Protein AF-A0A7Y2D0Q6-F1 (afdb_monomer_lite)

Foldseek 3Di:
DDDDDDDDDDPPDDDDDDDDDPPPPVPPPPPPPDFQKWFAQLQFRWTARPVVCWIWGDDPNDTDIDNDDDPPDDGDSVLTDTDGDPDPDNCPVSVVVCVVRPHDPDDPDPVSVVVVVVVVVVVVVVVVVVVVVVVVVVVVVVVVVVVVVVVVVVVVVVVVVVVVVVVVVVVVVVVVVVVVVVVVVVVVVVVVVVVVVVVVVVVVVVVVVVVVVVVVVVVVPPDDD

Sequence (225 aa):
MQRRHFIKLFLASSLSGAGLGLSGCEEYVSGPYGRYDYDYYPDNDVYYHAWTGSYFYVRNGVWIRSRSLPVQIVLRPYYRRRIYVSDRYPYARNREHRRRYPPRTDRPSRKDRIISERERRRREELRRDRRDQRFDRYRTEREQQRRRDQMRERARIEQEQKRRRELRRERVRTEQERLELRRERIQNEQERQQRRDQRRERVRTEQEQQQWRRSRRERQSSPQS

Secondary structure (DSSP, 8-state):
------PPP----------------------SS---EEEEEGGGTEEEETTTTEEEEEETTEEEEESS--TT----GGG-EEEE--SSSTTTTHHHHHHHSPPP-SPPPHHHHHHHHHHHHHHHHHHHHHHHHHHHHHHHHHHHHHHHHHHHHHHHHHHHHHHHHHHHHHHHHHHHHHHHHHHHHHHHHHHHHHHHHHHHHHHHHHHHHHHHHHHHHHHHHS---

Structure (mmCIF, N/CA/C/O backbone):
data_AF-A0A7Y2D0Q6-F1
#
_entry.id   AF-A0A7Y2D0Q6-F1
#
loop_
_atom_site.group_PDB
_atom_site.id
_atom_site.type_symbol
_atom_site.label_atom_id
_atom_site.label_alt_id
_atom_site.label_comp_id
_atom_site.label_asym_id
_atom_site.label_entity_id
_atom_site.label_seq_id
_atom_site.pdbx_PDB_ins_code
_atom_site.Cartn_x
_atom_site.Cartn_y
_atom_site.Cartn_z
_atom_site.occupancy
_atom_site.B_iso_or_equiv
_atom_site.auth_seq_id
_atom_site.auth_comp_id
_atom_site.auth_asym_id
_atom_site.auth_atom_id
_atom_site.pdbx_PDB_model_num
ATOM 1 N N . MET A 1 1 ? -35.297 -25.303 -0.765 1.00 44.31 1 MET A N 1
ATOM 2 C CA . MET A 1 1 ? -35.808 -24.315 -1.740 1.00 44.31 1 MET A CA 1
ATOM 3 C C . MET A 1 1 ? -34.652 -23.458 -2.231 1.00 44.31 1 MET A C 1
ATOM 5 O O . MET A 1 1 ? -33.910 -22.915 -1.426 1.00 44.31 1 MET A O 1
ATOM 9 N N . GLN A 1 2 ? -34.444 -23.458 -3.545 1.00 48.19 2 GLN A N 1
ATOM 10 C CA . GLN A 1 2 ? -33.310 -22.873 -4.262 1.00 48.19 2 GLN A CA 1
ATOM 11 C C . GLN A 1 2 ? -33.485 -21.363 -4.460 1.00 48.19 2 GLN A C 1
ATOM 13 O O . GLN A 1 2 ? -34.574 -20.972 -4.861 1.00 48.19 2 GLN A O 1
ATOM 18 N N . ARG A 1 3 ? -32.409 -20.564 -4.349 1.00 49.03 3 ARG A N 1
ATOM 19 C CA . ARG A 1 3 ? -32.148 -19.405 -5.234 1.00 49.03 3 ARG A CA 1
ATOM 20 C C . ARG A 1 3 ? -30.637 -19.196 -5.397 1.00 49.03 3 ARG A C 1
ATOM 22 O O . ARG A 1 3 ? -29.966 -18.667 -4.521 1.00 49.03 3 ARG A O 1
ATOM 29 N N . ARG A 1 4 ? -30.107 -19.665 -6.530 1.00 61.25 4 ARG A N 1
ATOM 30 C CA . ARG A 1 4 ? -28.756 -19.372 -7.030 1.00 61.25 4 ARG A CA 1
ATOM 31 C C . ARG A 1 4 ? -28.816 -18.049 -7.799 1.00 61.25 4 ARG A C 1
ATOM 33 O O . ARG A 1 4 ? -29.601 -17.940 -8.737 1.00 61.25 4 ARG A O 1
ATOM 40 N N . HIS A 1 5 ? -27.999 -17.067 -7.429 1.00 58.72 5 HIS A N 1
ATOM 41 C CA . HIS A 1 5 ? -27.843 -15.838 -8.208 1.00 58.72 5 HIS A CA 1
ATOM 42 C C . HIS A 1 5 ? -26.826 -16.056 -9.337 1.00 58.72 5 HIS A C 1
ATOM 44 O O . HIS A 1 5 ? -25.625 -16.151 -9.102 1.00 58.72 5 HIS A O 1
ATOM 50 N N . PHE A 1 6 ? -27.334 -16.144 -10.567 1.00 50.66 6 PHE A N 1
ATOM 51 C CA . PHE A 1 6 ? -26.573 -16.018 -11.809 1.00 50.66 6 PHE A CA 1
ATOM 52 C C . PHE A 1 6 ? -26.275 -14.533 -12.061 1.00 50.66 6 PHE A C 1
ATOM 54 O O . PHE A 1 6 ? -27.200 -13.762 -12.322 1.00 50.66 6 PHE A O 1
ATOM 61 N N . ILE A 1 7 ? -25.004 -14.128 -12.018 1.00 62.34 7 ILE A N 1
ATOM 62 C CA . ILE A 1 7 ? -24.573 -12.826 -12.545 1.00 62.34 7 ILE A CA 1
ATOM 63 C C . ILE A 1 7 ? -24.077 -13.045 -13.974 1.00 62.34 7 ILE A C 1
ATOM 65 O O . ILE A 1 7 ? -23.159 -13.821 -14.230 1.00 62.34 7 ILE A O 1
ATOM 69 N N . LYS A 1 8 ? -24.773 -12.387 -14.899 1.00 54.88 8 LYS A N 1
ATOM 70 C CA . LYS A 1 8 ? -24.611 -12.454 -16.350 1.00 54.88 8 LYS A CA 1
ATOM 71 C C . LYS A 1 8 ? -23.323 -11.735 -16.773 1.00 54.88 8 LYS A C 1
ATOM 73 O O . LYS A 1 8 ? -23.146 -10.559 -16.466 1.00 54.88 8 LYS A O 1
ATOM 78 N N . LEU A 1 9 ? -22.459 -12.438 -17.504 1.00 56.12 9 LEU A N 1
ATOM 79 C CA . LEU A 1 9 ? -21.378 -11.855 -18.300 1.00 56.12 9 LEU A CA 1
ATOM 80 C C . LEU A 1 9 ? -21.991 -11.063 -19.463 1.00 56.12 9 LEU A C 1
ATOM 82 O O . LEU A 1 9 ? -22.648 -11.641 -20.325 1.00 56.12 9 LEU A O 1
ATOM 86 N N . PHE A 1 10 ? -21.756 -9.754 -19.500 1.00 51.69 10 PHE A N 1
ATOM 87 C CA . PHE A 1 10 ? -22.016 -8.935 -20.680 1.00 51.69 10 PHE A CA 1
ATOM 88 C C . PHE A 1 10 ? -20.785 -8.965 -21.591 1.00 51.69 10 PHE A C 1
ATOM 90 O O . PHE A 1 10 ? -19.799 -8.270 -21.356 1.00 51.69 10 PHE A O 1
ATOM 97 N N . LEU A 1 11 ? -20.853 -9.788 -22.637 1.00 46.66 11 LEU A N 1
ATOM 98 C CA . LEU A 1 11 ? -20.028 -9.658 -23.835 1.00 46.66 11 LEU A CA 1
ATOM 99 C C . LEU A 1 11 ? -20.621 -8.526 -24.680 1.00 46.66 11 LEU A C 1
ATOM 101 O O . LEU A 1 11 ? -21.575 -8.732 -25.424 1.00 46.66 11 LEU A O 1
ATOM 105 N N . ALA A 1 12 ? -20.078 -7.319 -24.541 1.00 52.00 12 ALA A N 1
ATOM 106 C CA . ALA A 1 12 ? -20.340 -6.239 -25.483 1.00 52.00 12 ALA A CA 1
ATOM 107 C C . ALA A 1 12 ? -19.374 -6.381 -26.666 1.00 52.00 12 ALA A C 1
ATOM 109 O O . ALA A 1 12 ? -18.258 -5.865 -26.664 1.00 52.00 12 ALA A O 1
ATOM 110 N N . SER A 1 13 ? -19.814 -7.138 -27.667 1.00 46.81 13 SER A N 1
ATOM 111 C CA . SER A 1 13 ? -19.299 -7.074 -29.029 1.00 46.81 13 SER A CA 1
ATOM 112 C C . SER A 1 13 ? -19.818 -5.791 -29.680 1.00 46.81 13 SER A C 1
ATOM 114 O O . SER A 1 13 ? -21.009 -5.689 -29.956 1.00 46.81 13 SER A O 1
ATOM 116 N N . SER A 1 14 ? -18.947 -4.818 -29.947 1.00 47.91 14 SER A N 1
ATOM 117 C CA . SER A 1 14 ? -19.266 -3.707 -30.850 1.00 47.91 14 SER A CA 1
ATOM 118 C C . SER A 1 14 ? -18.478 -3.852 -32.147 1.00 47.91 14 SER A C 1
ATOM 1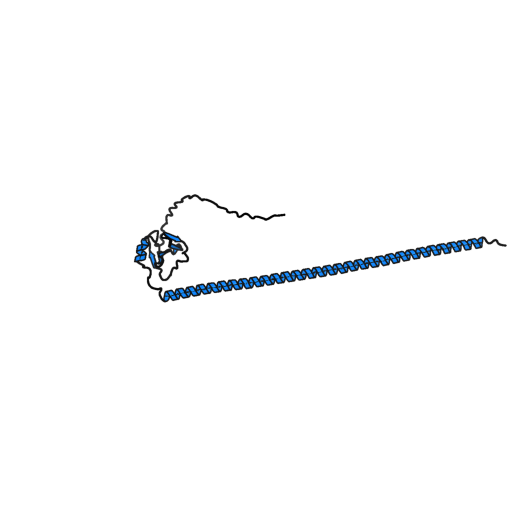20 O O . SER A 1 14 ? -17.254 -3.717 -32.177 1.00 47.91 14 SER A O 1
ATOM 122 N N . LEU A 1 15 ? -19.243 -4.164 -33.191 1.00 46.66 15 LEU A N 1
ATOM 123 C CA . LEU A 1 15 ? -18.898 -4.161 -34.602 1.00 46.66 15 LEU A CA 1
ATOM 124 C C . LEU A 1 15 ? -18.415 -2.783 -35.092 1.00 46.66 15 LEU A C 1
ATOM 126 O O . LEU A 1 15 ? -18.925 -1.747 -34.680 1.00 46.66 15 LEU A O 1
ATOM 130 N N . SER A 1 16 ? -17.508 -2.842 -36.067 1.00 44.47 16 SER A N 1
ATOM 131 C CA . SER A 1 16 ? -17.521 -2.071 -37.318 1.00 44.47 16 SER A CA 1
ATOM 132 C C . SER A 1 16 ? -17.738 -0.555 -37.242 1.00 44.47 16 SER A C 1
ATOM 134 O O . SER A 1 16 ? -18.844 -0.056 -37.430 1.00 44.47 16 SER A O 1
ATOM 136 N N . GLY A 1 17 ? -16.634 0.185 -37.128 1.00 46.00 17 GLY A N 1
ATOM 137 C CA . GLY A 1 17 ? -16.547 1.561 -37.617 1.00 46.00 17 GLY A CA 1
ATOM 138 C C . GLY A 1 17 ? -16.027 1.567 -39.052 1.00 46.00 17 GLY A C 1
ATOM 139 O O . GLY A 1 17 ? -14.858 1.262 -39.287 1.00 46.00 17 GLY A O 1
ATOM 140 N N . ALA A 1 18 ? -16.911 1.875 -40.000 1.00 49.44 18 ALA A N 1
ATOM 141 C CA . ALA A 1 18 ? -16.595 2.099 -41.402 1.00 49.44 18 ALA A CA 1
ATOM 142 C C . ALA A 1 18 ? -15.606 3.264 -41.566 1.00 49.44 18 ALA A C 1
ATOM 144 O O . ALA A 1 18 ? -15.704 4.291 -40.894 1.00 49.44 18 ALA A O 1
ATOM 145 N N . GLY A 1 19 ? -14.649 3.077 -42.473 1.00 48.88 19 GLY A N 1
ATOM 146 C CA . GLY A 1 19 ? -13.668 4.083 -42.840 1.00 48.88 19 GLY A CA 1
ATOM 147 C C . GLY A 1 19 ? -14.309 5.293 -43.511 1.00 48.88 19 GLY A C 1
ATOM 148 O O . GLY A 1 19 ? -15.008 5.167 -44.512 1.00 48.88 19 GLY A O 1
ATOM 149 N N . LEU A 1 20 ? -13.977 6.473 -42.998 1.00 52.69 20 LEU A N 1
ATOM 150 C CA . LEU A 1 20 ? -13.898 7.684 -43.798 1.00 52.69 20 LEU A CA 1
ATOM 151 C C . LEU A 1 20 ? -12.414 8.001 -43.947 1.00 52.69 20 LEU A C 1
ATOM 153 O O . LEU A 1 20 ? -11.730 8.378 -42.994 1.00 52.69 20 LEU A O 1
ATOM 157 N N . GLY A 1 21 ? -11.910 7.750 -45.153 1.00 48.19 21 GLY A N 1
ATOM 158 C CA . GLY A 1 21 ? -10.567 8.104 -45.567 1.00 48.19 21 GLY A CA 1
ATOM 159 C C . GLY A 1 21 ? -10.427 9.616 -45.620 1.00 48.19 21 GLY A C 1
ATOM 160 O O . GLY A 1 21 ? -10.690 10.235 -46.645 1.00 48.19 21 GLY A O 1
ATOM 161 N N . LEU A 1 22 ? -9.954 10.208 -44.528 1.00 45.06 22 LEU A N 1
ATOM 162 C CA . LEU A 1 22 ? -9.240 11.470 -44.610 1.00 45.06 22 LEU A CA 1
ATOM 163 C C . LEU A 1 22 ? -7.852 11.150 -45.162 1.00 45.06 22 LEU A C 1
ATOM 165 O O . LEU A 1 22 ? -6.909 10.875 -44.421 1.00 45.06 22 LEU A O 1
ATOM 169 N N . SER A 1 23 ? -7.744 11.168 -46.492 1.00 49.69 23 SER A N 1
ATOM 170 C CA . SER A 1 23 ? -6.487 11.424 -47.192 1.00 49.69 23 SER A CA 1
ATOM 171 C C . SER A 1 23 ? -6.054 12.850 -46.855 1.00 49.69 23 SER A C 1
ATOM 173 O O . SER A 1 23 ? -6.159 13.766 -47.667 1.00 49.69 23 SER A O 1
ATOM 175 N N . GLY A 1 24 ? -5.608 13.046 -45.615 1.00 45.00 24 GLY A N 1
ATOM 176 C CA . GLY A 1 24 ? -4.800 14.186 -45.248 1.00 45.00 24 GLY A CA 1
ATOM 177 C C . GLY A 1 24 ? -3.506 14.059 -46.030 1.00 45.00 24 GLY A C 1
ATOM 178 O O . GLY A 1 24 ? -2.600 13.322 -45.638 1.00 45.00 24 GLY A O 1
ATOM 179 N N . CYS A 1 25 ? -3.433 14.758 -47.158 1.00 47.25 25 CYS A N 1
ATOM 180 C CA . CYS A 1 25 ? -2.173 15.219 -47.704 1.00 47.25 25 CYS A CA 1
ATOM 181 C C . CYS A 1 25 ? -1.576 16.135 -46.633 1.00 47.25 25 CYS A C 1
ATOM 183 O O . CYS A 1 25 ? -1.794 17.340 -46.632 1.00 47.25 25 CYS A O 1
ATOM 185 N N . GLU A 1 26 ? -0.924 15.521 -45.645 1.00 51.31 26 GLU A N 1
ATOM 186 C CA . GLU A 1 26 ? -0.091 16.178 -44.654 1.00 51.31 26 GLU A CA 1
ATOM 187 C C . GLU A 1 26 ? 1.079 16.763 -45.442 1.00 51.31 26 GLU A C 1
ATOM 189 O O . GLU A 1 26 ? 2.101 16.111 -45.684 1.00 51.31 26 GLU A O 1
ATOM 194 N N . GLU A 1 27 ? 0.835 17.959 -45.972 1.00 51.25 27 GLU A N 1
ATOM 195 C CA . GLU A 1 27 ? 1.819 18.841 -46.559 1.00 51.25 27 GLU A CA 1
ATOM 196 C C . GLU A 1 27 ? 2.829 19.121 -45.452 1.00 51.25 27 GLU A C 1
ATOM 198 O O . GLU A 1 27 ? 2.623 19.934 -44.552 1.00 51.25 27 GLU A O 1
ATOM 203 N N . TYR A 1 28 ? 3.891 18.318 -45.448 1.00 56.72 28 TYR A N 1
ATOM 204 C CA . TYR A 1 28 ? 5.041 18.501 -44.585 1.00 56.72 28 TYR A CA 1
ATOM 205 C C . TYR A 1 28 ? 5.667 19.829 -44.998 1.00 56.72 28 TYR A C 1
ATOM 207 O O . TYR A 1 28 ? 6.497 19.875 -45.905 1.00 56.72 28 TYR A O 1
ATOM 215 N N . VAL A 1 29 ? 5.231 20.914 -44.356 1.00 49.56 29 VAL A N 1
ATOM 216 C CA . VAL A 1 29 ? 5.855 22.226 -44.476 1.00 49.56 29 VAL A CA 1
ATOM 217 C C . VAL A 1 29 ? 7.306 22.040 -44.052 1.00 49.56 29 VAL A C 1
ATOM 219 O O . VAL A 1 29 ? 7.627 21.912 -42.868 1.00 49.56 29 VAL A O 1
ATOM 222 N N . SER A 1 30 ? 8.181 21.932 -45.050 1.00 53.81 30 SER A N 1
ATOM 223 C CA . SER A 1 30 ? 9.626 21.863 -44.895 1.00 53.81 30 SER A CA 1
ATOM 224 C C . SER A 1 30 ? 10.090 23.229 -44.407 1.00 53.81 30 SER A C 1
ATOM 226 O O . SER A 1 30 ? 10.520 24.072 -45.189 1.00 53.81 30 SER A O 1
ATOM 228 N N . GLY A 1 31 ? 9.938 23.474 -43.105 1.00 51.81 31 GLY A N 1
ATOM 229 C CA . GLY A 1 31 ? 10.470 24.665 -42.463 1.00 51.81 31 GLY A CA 1
ATOM 230 C C . GLY A 1 31 ? 11.995 24.747 -42.630 1.00 51.81 31 GLY A C 1
ATOM 231 O O . GLY A 1 31 ? 12.648 23.738 -42.900 1.00 51.81 31 GLY A O 1
ATOM 232 N N . PRO A 1 32 ? 12.599 25.927 -42.409 1.00 50.94 32 PRO A N 1
ATOM 233 C CA . PRO A 1 32 ? 14.041 26.176 -42.562 1.00 50.94 32 PRO A CA 1
ATOM 234 C C . PRO A 1 32 ? 14.921 25.405 -41.556 1.00 50.94 32 PRO A C 1
ATOM 236 O O . PRO A 1 32 ? 16.139 25.580 -41.506 1.00 50.94 32 PRO A O 1
ATOM 239 N N . TYR A 1 33 ? 14.320 24.528 -40.752 1.00 50.41 33 TYR A N 1
ATOM 240 C CA . TYR A 1 33 ? 14.995 23.647 -39.818 1.00 50.41 33 TYR A CA 1
ATOM 241 C C . TYR A 1 33 ? 15.538 22.430 -40.560 1.00 50.41 33 TYR A C 1
ATOM 243 O O . TYR A 1 33 ? 14.876 21.409 -40.706 1.00 50.41 33 TYR A O 1
ATOM 251 N N . GLY A 1 34 ? 16.766 22.617 -41.043 1.00 54.06 34 GLY A N 1
ATOM 252 C CA . GLY A 1 34 ? 17.822 21.621 -41.171 1.00 54.06 34 GLY A CA 1
ATOM 253 C C . GLY A 1 34 ? 17.376 20.179 -41.372 1.00 54.06 34 GLY A C 1
ATOM 254 O O . GLY A 1 34 ? 17.041 19.493 -40.416 1.00 54.06 34 GLY A O 1
ATOM 255 N N . ARG A 1 35 ? 17.505 19.728 -42.621 1.00 60.66 35 ARG A N 1
ATOM 256 C CA . ARG A 1 35 ? 18.082 18.434 -42.992 1.00 60.66 35 ARG A CA 1
ATOM 257 C C . ARG A 1 35 ? 17.743 17.264 -42.047 1.00 60.66 35 ARG A C 1
ATOM 259 O O . ARG A 1 35 ? 18.330 17.162 -40.978 1.00 60.66 35 ARG A O 1
ATOM 266 N N . TYR A 1 36 ? 16.873 16.338 -42.467 1.00 66.12 36 TYR A N 1
ATOM 267 C CA . TYR A 1 36 ? 16.521 15.156 -41.671 1.00 66.12 36 TYR A CA 1
ATOM 268 C C . TYR A 1 36 ? 17.761 14.331 -41.270 1.00 66.12 36 TYR A C 1
ATOM 270 O O . TYR A 1 36 ? 18.287 13.520 -42.041 1.00 66.12 36 TYR A O 1
ATOM 278 N N . ASP A 1 37 ? 18.218 14.553 -40.038 1.00 86.31 37 ASP A N 1
ATOM 279 C CA . ASP A 1 37 ? 19.294 13.807 -39.405 1.00 86.31 37 ASP A CA 1
ATOM 280 C C . ASP A 1 37 ? 18.703 12.569 -38.733 1.00 86.31 37 ASP A C 1
ATOM 282 O O . ASP A 1 37 ? 17.912 12.648 -37.785 1.00 86.31 37 ASP A O 1
ATOM 286 N N . TYR A 1 38 ? 19.113 11.403 -39.219 1.00 94.75 38 TYR A N 1
ATOM 287 C CA . TYR A 1 38 ? 18.761 10.123 -38.626 1.00 94.75 38 TYR A CA 1
ATOM 288 C C . TYR A 1 38 ? 19.970 9.524 -37.922 1.00 94.75 38 TYR A C 1
ATOM 290 O O . TYR A 1 38 ? 21.081 9.492 -38.446 1.00 94.75 38 TYR A O 1
ATOM 298 N N . ASP A 1 39 ? 19.734 8.976 -36.740 1.00 96.38 39 ASP A N 1
ATOM 299 C CA . ASP A 1 39 ? 20.662 8.089 -36.062 1.00 96.38 39 ASP A CA 1
ATOM 300 C C . ASP A 1 39 ? 20.418 6.658 -36.583 1.00 96.38 39 ASP A C 1
ATOM 302 O O . ASP A 1 39 ? 19.446 5.998 -36.210 1.00 96.38 39 ASP A O 1
ATOM 306 N N . TYR A 1 40 ? 21.278 6.185 -37.484 1.00 97.12 40 TYR A N 1
ATOM 307 C CA . TYR A 1 40 ? 21.232 4.849 -38.077 1.00 97.12 40 TYR A CA 1
ATOM 308 C C . TYR A 1 40 ? 21.992 3.819 -37.234 1.00 97.12 40 TYR A C 1
ATOM 310 O O . TYR A 1 40 ? 23.120 4.056 -36.792 1.00 97.12 40 TYR A O 1
ATOM 318 N N . TYR A 1 41 ? 21.375 2.657 -37.036 1.00 96.56 41 TYR A N 1
ATOM 319 C CA . TYR A 1 41 ? 21.904 1.523 -36.288 1.00 96.56 41 TYR A CA 1
ATOM 320 C C . TYR A 1 41 ? 22.025 0.310 -37.223 1.00 96.56 41 TYR A C 1
ATOM 322 O O . TYR A 1 41 ? 21.047 -0.427 -37.391 1.00 96.56 41 TYR A O 1
ATOM 330 N N . PRO A 1 42 ? 23.211 0.080 -37.814 1.00 95.38 42 PRO A N 1
ATOM 331 C CA . PRO A 1 42 ? 23.394 -0.908 -38.877 1.00 95.38 42 PRO A CA 1
ATOM 332 C C . PRO A 1 42 ? 23.168 -2.352 -38.423 1.00 95.38 42 PRO A C 1
ATOM 334 O O . PRO A 1 42 ? 22.703 -3.168 -39.206 1.00 95.38 42 PRO A O 1
ATOM 337 N N . ASP A 1 43 ? 23.428 -2.671 -37.153 1.00 93.12 43 ASP A N 1
ATOM 338 C CA . ASP A 1 43 ? 23.264 -4.035 -36.629 1.00 93.12 43 ASP A CA 1
ATOM 339 C C . ASP A 1 43 ? 21.811 -4.534 -36.663 1.00 93.12 43 ASP A C 1
ATOM 341 O O . ASP A 1 43 ? 21.574 -5.737 -36.698 1.00 93.12 43 ASP A O 1
ATOM 345 N N . ASN A 1 44 ? 20.837 -3.619 -36.610 1.00 94.81 44 ASN A N 1
ATOM 346 C CA . ASN A 1 44 ? 19.413 -3.956 -36.543 1.00 94.81 44 ASN A CA 1
ATOM 347 C C . ASN A 1 44 ? 18.606 -3.347 -37.703 1.00 94.81 44 ASN A C 1
ATOM 349 O O . ASN A 1 44 ? 17.382 -3.448 -37.690 1.00 94.81 44 ASN A O 1
ATOM 353 N N . ASP A 1 45 ? 19.265 -2.679 -38.658 1.00 96.44 45 ASP A N 1
ATOM 354 C CA . ASP A 1 45 ? 18.618 -1.882 -39.708 1.00 96.44 45 ASP A CA 1
ATOM 355 C C . ASP A 1 45 ? 17.570 -0.897 -39.128 1.00 96.44 45 ASP A C 1
ATOM 357 O O . ASP A 1 45 ? 16.434 -0.811 -39.596 1.00 96.44 45 ASP A O 1
ATOM 361 N N . VAL A 1 46 ? 17.935 -0.164 -38.065 1.00 97.88 46 VAL A N 1
ATOM 362 C CA . VAL A 1 46 ? 17.035 0.788 -37.380 1.00 97.88 46 VAL A CA 1
ATOM 363 C C . VAL A 1 46 ? 17.455 2.225 -37.657 1.00 97.88 46 VAL A C 1
ATOM 365 O O . VAL A 1 46 ? 18.623 2.574 -37.508 1.00 97.88 46 VAL A O 1
ATOM 368 N N . TYR A 1 47 ? 16.486 3.083 -37.963 1.00 97.56 47 TYR A N 1
ATOM 369 C CA . TYR A 1 47 ? 16.674 4.531 -38.052 1.00 97.56 47 TYR A CA 1
ATOM 370 C C . TYR A 1 47 ? 15.932 5.211 -36.910 1.00 97.56 47 TYR A C 1
ATOM 372 O O . TYR A 1 47 ? 14.740 4.977 -36.722 1.00 97.56 47 TYR A O 1
ATOM 380 N N . TYR A 1 48 ? 16.613 6.069 -36.161 1.00 97.19 48 TYR A N 1
ATOM 381 C CA . TYR A 1 48 ? 16.009 6.889 -35.119 1.00 97.19 48 TYR A CA 1
ATOM 382 C C . TYR A 1 48 ? 16.012 8.355 -35.540 1.00 97.19 48 TYR A C 1
ATOM 384 O O . TYR A 1 48 ? 17.058 8.926 -35.836 1.00 97.19 48 TYR A O 1
ATOM 392 N N . HIS A 1 49 ? 14.834 8.965 -35.562 1.00 94.94 49 HIS A N 1
ATOM 393 C CA . HIS A 1 49 ? 14.678 10.385 -35.8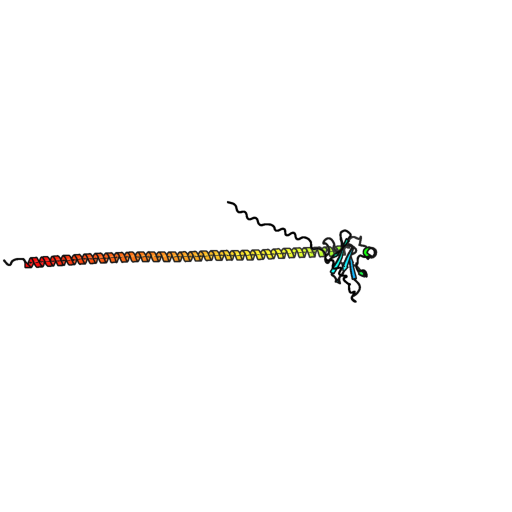36 1.00 94.94 49 HIS A CA 1
ATOM 394 C C . HIS A 1 49 ? 14.589 11.141 -34.510 1.00 94.94 49 HIS A C 1
ATOM 396 O O . HIS A 1 49 ? 13.564 11.078 -33.824 1.00 94.94 49 HIS A O 1
ATOM 402 N N . ALA A 1 50 ? 15.671 11.831 -34.138 1.00 91.06 50 ALA A N 1
ATOM 403 C CA . ALA A 1 50 ? 15.830 12.429 -32.812 1.00 91.06 50 ALA A CA 1
ATOM 404 C C . ALA A 1 50 ? 14.737 13.454 -32.479 1.00 91.06 50 ALA A C 1
ATOM 406 O O . ALA A 1 50 ? 14.230 13.460 -31.360 1.00 91.06 50 ALA A O 1
ATOM 407 N N . TRP A 1 51 ? 14.322 14.257 -33.462 1.00 89.94 51 TRP A N 1
ATOM 408 C CA . TRP A 1 51 ? 13.322 15.310 -33.276 1.00 89.94 51 TRP A CA 1
ATOM 409 C C . TRP A 1 51 ? 11.919 14.774 -32.999 1.00 89.94 51 TRP A C 1
ATOM 411 O O . TRP A 1 51 ? 11.215 15.284 -32.135 1.00 89.94 51 TRP A O 1
ATOM 421 N N . THR A 1 52 ? 11.503 13.719 -33.703 1.00 92.12 52 THR A N 1
ATOM 422 C CA . THR A 1 52 ? 10.161 13.139 -33.514 1.00 92.12 52 THR A CA 1
ATOM 423 C C . THR A 1 52 ? 10.151 11.991 -32.507 1.00 92.12 52 THR A C 1
ATOM 425 O O . THR A 1 52 ? 9.089 11.424 -32.238 1.00 92.12 52 THR A O 1
ATOM 428 N N . GLY A 1 53 ? 11.319 11.573 -32.005 1.00 94.62 53 GLY A N 1
ATOM 429 C CA . GLY A 1 53 ? 11.473 10.386 -31.164 1.00 94.62 53 GLY A CA 1
ATOM 430 C C . GLY A 1 53 ? 10.936 9.108 -31.818 1.00 94.62 53 GLY A C 1
ATOM 431 O O . GLY A 1 53 ? 10.420 8.231 -31.130 1.00 94.62 53 GLY A O 1
ATOM 432 N N . SER A 1 54 ? 10.949 9.037 -33.153 1.00 96.12 54 SER A N 1
ATOM 433 C CA . SER A 1 54 ? 10.381 7.915 -33.907 1.00 96.12 54 SER A CA 1
ATOM 434 C C . SER A 1 54 ? 11.479 6.977 -34.397 1.00 96.12 54 SER A C 1
ATOM 436 O O . SER A 1 54 ? 12.508 7.422 -34.900 1.00 96.12 54 SER A O 1
ATOM 438 N N . TYR A 1 55 ? 11.217 5.681 -34.305 1.00 97.94 55 TYR A N 1
ATOM 439 C CA . TYR A 1 55 ? 12.028 4.606 -34.856 1.00 97.94 55 TYR A CA 1
ATOM 440 C C . TYR A 1 55 ? 11.411 4.089 -36.150 1.00 97.94 55 TYR A C 1
ATOM 442 O O . TYR A 1 55 ? 10.192 3.930 -36.229 1.00 97.94 55 TYR A O 1
ATOM 450 N N . PHE A 1 56 ? 12.255 3.763 -37.122 1.00 97.94 56 PHE A N 1
ATOM 451 C CA . PHE A 1 56 ? 11.902 3.037 -38.335 1.00 97.94 56 PHE A CA 1
ATOM 452 C C . PHE A 1 56 ? 12.688 1.729 -38.358 1.00 97.94 56 PHE A C 1
ATOM 454 O O . PHE A 1 56 ? 13.915 1.761 -38.274 1.00 97.94 56 PHE A O 1
ATOM 461 N N . TYR A 1 57 ? 11.997 0.594 -38.425 1.00 98.00 57 TYR A N 1
ATOM 462 C CA . TYR A 1 57 ? 12.609 -0.737 -38.358 1.00 98.00 57 TYR A CA 1
ATOM 463 C C . TYR A 1 57 ? 11.800 -1.760 -39.154 1.00 98.00 57 TYR A C 1
ATOM 465 O O . TYR A 1 57 ? 10.617 -1.547 -39.420 1.00 98.00 57 TYR A O 1
AT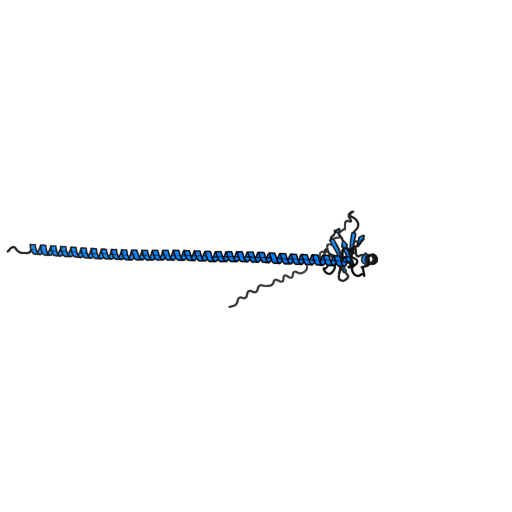OM 473 N N . VAL A 1 58 ? 12.421 -2.881 -39.515 1.00 97.44 58 VAL A N 1
ATOM 474 C CA . VAL A 1 58 ? 11.745 -3.969 -40.233 1.00 97.44 58 VAL A CA 1
ATOM 475 C C . VAL A 1 58 ? 11.086 -4.933 -39.245 1.00 97.44 58 VAL A C 1
ATOM 477 O O . VAL A 1 58 ? 11.717 -5.409 -38.302 1.00 97.44 58 VAL A O 1
ATOM 480 N N . ARG A 1 59 ? 9.820 -5.276 -39.486 1.00 96.56 59 ARG A N 1
ATOM 481 C CA . ARG A 1 59 ? 9.107 -6.366 -38.809 1.00 96.56 59 ARG A CA 1
ATOM 482 C C . ARG A 1 59 ? 8.342 -7.164 -39.855 1.00 96.56 59 ARG A C 1
ATOM 484 O O . ARG A 1 59 ? 7.552 -6.597 -40.599 1.00 96.56 59 ARG A O 1
ATOM 491 N N . ASN A 1 60 ? 8.574 -8.475 -39.907 1.00 95.56 60 ASN A N 1
ATOM 492 C CA . ASN A 1 60 ? 7.958 -9.373 -40.894 1.00 95.56 60 ASN A CA 1
ATOM 493 C C . ASN A 1 60 ? 8.157 -8.894 -42.347 1.00 95.56 60 ASN A C 1
ATOM 495 O O . ASN A 1 60 ? 7.232 -8.922 -43.149 1.00 95.56 60 ASN A O 1
ATOM 499 N N . GLY A 1 61 ? 9.354 -8.389 -42.667 1.00 95.81 61 GLY A N 1
ATOM 500 C CA . GLY A 1 61 ? 9.690 -7.879 -44.003 1.00 95.81 61 GLY A CA 1
ATOM 501 C C . GLY A 1 61 ? 9.139 -6.487 -44.336 1.00 95.81 61 GLY A C 1
ATOM 502 O O . GLY A 1 61 ? 9.474 -5.952 -45.387 1.00 95.81 61 GLY A O 1
ATOM 503 N N . VAL A 1 62 ? 8.354 -5.870 -43.447 1.00 97.00 62 VAL A N 1
ATOM 504 C CA . VAL A 1 62 ? 7.740 -4.553 -43.669 1.00 97.00 62 VAL A CA 1
ATOM 505 C C . VAL A 1 62 ? 8.379 -3.501 -42.763 1.00 97.00 62 VAL A C 1
ATOM 507 O O . VAL A 1 62 ? 8.636 -3.753 -41.585 1.00 97.00 62 VAL A O 1
ATOM 510 N N . TRP A 1 63 ? 8.626 -2.307 -43.301 1.00 97.69 63 TRP A N 1
ATOM 511 C CA . TRP A 1 63 ? 9.105 -1.162 -42.527 1.00 97.69 63 TRP A CA 1
ATOM 512 C C . TRP A 1 63 ? 7.984 -0.557 -41.681 1.00 97.69 63 TRP A C 1
ATOM 514 O O . TRP A 1 63 ? 6.938 -0.171 -42.195 1.00 97.69 63 TRP A O 1
ATOM 524 N N . ILE A 1 64 ? 8.223 -0.435 -40.378 1.00 97.75 64 ILE A N 1
ATOM 525 C CA . ILE A 1 64 ? 7.288 0.127 -39.402 1.00 97.75 64 ILE A CA 1
ATOM 526 C C . ILE A 1 64 ? 7.891 1.388 -38.791 1.00 97.75 64 ILE A C 1
ATOM 528 O O . ILE A 1 64 ? 9.052 1.388 -38.383 1.00 97.75 64 ILE A O 1
ATOM 532 N N . ARG A 1 65 ? 7.077 2.443 -38.668 1.00 97.44 65 ARG A N 1
ATOM 533 C CA . ARG A 1 65 ? 7.367 3.629 -37.849 1.00 97.44 65 ARG A CA 1
ATOM 534 C C . ARG A 1 65 ? 6.703 3.477 -36.475 1.00 97.44 65 ARG A C 1
ATOM 536 O O . ARG A 1 65 ? 5.502 3.250 -36.405 1.00 97.44 65 ARG A O 1
ATOM 543 N N . SER A 1 66 ? 7.452 3.624 -35.383 1.00 97.62 66 SER A N 1
ATOM 544 C CA . SER A 1 66 ? 6.930 3.528 -34.006 1.00 97.62 66 SER A CA 1
ATOM 545 C C . SER A 1 66 ? 7.655 4.484 -33.060 1.00 97.62 66 SER A C 1
ATOM 547 O O . SER A 1 66 ? 8.807 4.828 -33.295 1.00 97.62 66 SER A O 1
ATOM 549 N N . ARG A 1 67 ? 7.022 4.881 -31.952 1.00 97.38 67 ARG A N 1
ATOM 550 C CA . ARG A 1 67 ? 7.686 5.641 -30.868 1.00 97.38 67 ARG A CA 1
ATOM 551 C C . ARG A 1 67 ? 8.455 4.749 -29.889 1.00 97.38 67 ARG A C 1
ATOM 553 O O . ARG A 1 67 ? 9.211 5.249 -29.066 1.00 97.38 67 ARG A O 1
ATOM 560 N N . SER A 1 68 ? 8.267 3.435 -29.970 1.00 96.56 68 SER A N 1
ATOM 561 C CA . SER A 1 68 ? 8.953 2.443 -29.144 1.00 96.56 68 SER A CA 1
ATOM 562 C C . SER A 1 68 ? 9.476 1.290 -29.994 1.00 96.56 68 SER A C 1
ATOM 564 O O . SER A 1 68 ? 8.867 0.908 -31.000 1.00 96.56 68 SER A O 1
ATOM 566 N N . LEU A 1 69 ? 10.612 0.733 -29.578 1.00 95.62 69 LEU A N 1
ATOM 567 C CA . LEU A 1 69 ? 11.175 -0.466 -30.184 1.00 95.62 69 LEU A CA 1
ATOM 568 C C . LEU A 1 69 ? 10.625 -1.732 -29.518 1.00 95.62 69 LEU A C 1
ATOM 570 O O . LEU A 1 69 ? 10.390 -1.734 -28.306 1.00 95.62 69 LEU A O 1
ATOM 574 N N . PRO A 1 70 ? 10.459 -2.823 -30.281 1.00 93.38 70 PRO A N 1
ATOM 575 C CA . PRO A 1 70 ? 10.226 -4.142 -29.713 1.00 93.38 70 PRO A CA 1
ATOM 576 C C . PRO A 1 70 ? 11.339 -4.535 -28.734 1.00 93.38 70 PRO A C 1
ATOM 578 O O . PRO A 1 70 ? 12.507 -4.228 -28.964 1.00 93.38 70 PRO A O 1
ATOM 581 N N . VAL A 1 71 ? 10.988 -5.267 -27.673 1.00 89.19 71 VAL A N 1
ATOM 582 C CA . VAL A 1 71 ? 11.919 -5.655 -26.593 1.00 89.19 71 VAL A CA 1
ATOM 583 C C . VAL A 1 71 ? 13.138 -6.444 -27.088 1.00 89.19 71 VAL A C 1
ATOM 585 O O . VAL A 1 71 ? 14.205 -6.377 -26.483 1.00 89.19 71 VAL A O 1
ATOM 588 N N . GLN A 1 72 ? 12.992 -7.168 -28.197 1.00 89.12 72 GLN A N 1
ATOM 589 C CA . GLN A 1 72 ? 14.062 -7.942 -28.816 1.00 89.12 72 GLN A CA 1
ATOM 590 C C . GLN A 1 72 ? 15.100 -7.088 -29.564 1.00 89.12 72 GLN A C 1
ATOM 592 O O . GLN A 1 72 ? 16.207 -7.564 -29.798 1.00 89.12 72 GLN A O 1
ATOM 597 N N . ILE A 1 73 ? 14.775 -5.842 -29.933 1.00 93.12 73 ILE A N 1
ATOM 598 C CA . ILE A 1 73 ? 15.701 -4.947 -30.637 1.00 93.12 73 ILE A CA 1
ATOM 599 C C . ILE A 1 73 ? 16.473 -4.134 -29.602 1.00 93.12 73 ILE A C 1
ATOM 601 O O . ILE A 1 73 ? 15.940 -3.222 -28.969 1.00 93.12 73 ILE A O 1
ATOM 605 N N . VAL A 1 74 ? 17.758 -4.446 -29.449 1.00 90.69 74 VAL A N 1
ATOM 606 C CA . VAL A 1 74 ? 18.648 -3.740 -28.526 1.00 90.69 74 VAL A CA 1
ATOM 607 C C . VAL A 1 74 ? 19.570 -2.829 -29.322 1.00 90.69 74 VAL A C 1
ATOM 609 O O . VAL A 1 74 ? 20.520 -3.281 -29.963 1.00 90.69 74 VAL A O 1
ATOM 612 N N . LEU A 1 75 ? 19.305 -1.524 -29.260 1.00 92.50 75 LEU A N 1
ATOM 613 C CA . LEU A 1 75 ? 20.186 -0.532 -29.862 1.00 92.50 75 LEU A CA 1
ATOM 614 C C . LEU A 1 75 ? 21.437 -0.344 -29.014 1.00 92.50 75 LEU A C 1
ATOM 616 O O . LEU A 1 75 ? 21.362 -0.132 -27.805 1.00 92.50 75 LEU A O 1
ATOM 620 N N . ARG A 1 76 ? 22.594 -0.363 -29.671 1.00 87.75 76 ARG A N 1
ATOM 621 C CA . ARG A 1 76 ? 23.888 -0.078 -29.051 1.00 87.75 76 ARG A CA 1
ATOM 622 C C . ARG A 1 76 ? 24.284 1.357 -29.405 1.00 87.75 76 ARG A C 1
ATOM 624 O O . ARG A 1 76 ? 24.614 1.606 -30.565 1.00 87.75 76 ARG A O 1
ATOM 631 N N . PRO A 1 77 ? 24.282 2.310 -28.451 1.00 85.50 77 PRO A N 1
ATOM 632 C CA . PRO A 1 77 ? 24.570 3.718 -28.742 1.00 85.50 77 PRO A CA 1
ATOM 633 C C . PRO A 1 77 ? 25.926 3.947 -29.419 1.00 85.50 77 PRO A C 1
ATOM 635 O O . PRO A 1 77 ? 26.079 4.878 -30.202 1.00 85.50 77 PRO A O 1
ATOM 638 N N . TYR A 1 78 ? 26.902 3.077 -29.149 1.00 83.44 78 TYR A N 1
ATOM 639 C CA . TYR A 1 78 ? 28.253 3.170 -29.697 1.00 83.44 78 TYR A CA 1
ATOM 640 C C . TYR A 1 78 ? 28.330 2.924 -31.217 1.00 83.44 78 TYR A C 1
ATOM 642 O O . TYR A 1 78 ? 29.186 3.491 -31.895 1.00 83.44 78 TYR A O 1
ATOM 650 N N . TYR A 1 79 ? 27.416 2.127 -31.781 1.00 84.94 79 TYR A N 1
ATOM 651 C CA . TYR A 1 79 ? 27.391 1.821 -33.222 1.00 84.94 79 TYR A CA 1
ATOM 652 C C . TYR A 1 79 ? 26.471 2.736 -34.024 1.00 84.94 79 TYR A C 1
ATOM 654 O O . TYR A 1 79 ? 26.272 2.541 -35.220 1.00 84.94 79 TYR A O 1
ATOM 662 N N . ARG A 1 80 ? 25.935 3.763 -33.372 1.00 93.81 80 ARG A N 1
ATOM 663 C CA . ARG A 1 80 ? 25.117 4.782 -34.007 1.00 93.81 80 ARG A CA 1
ATOM 664 C C . ARG A 1 80 ? 25.918 5.529 -35.072 1.00 93.81 80 ARG A C 1
ATOM 666 O O . ARG A 1 80 ? 27.080 5.896 -34.860 1.00 93.81 80 ARG A O 1
ATOM 673 N N . ARG A 1 81 ? 25.290 5.775 -36.215 1.00 94.62 81 ARG A N 1
ATOM 674 C CA . ARG A 1 81 ? 25.819 6.590 -37.309 1.00 94.62 81 ARG A CA 1
ATOM 675 C C . ARG A 1 81 ? 24.816 7.681 -37.612 1.00 94.62 81 ARG A C 1
ATOM 677 O O . ARG A 1 81 ? 23.693 7.380 -37.988 1.00 94.62 81 ARG A O 1
ATOM 684 N N . ARG A 1 82 ? 25.212 8.939 -37.441 1.00 94.75 82 ARG A N 1
ATOM 685 C CA . ARG A 1 82 ? 24.376 10.048 -37.887 1.00 94.75 82 ARG A CA 1
ATOM 686 C C . ARG A 1 82 ? 24.467 10.122 -39.404 1.00 94.75 82 ARG A C 1
ATOM 688 O O . ARG A 1 82 ? 25.570 10.201 -39.943 1.00 94.75 82 ARG A O 1
ATOM 695 N N . ILE A 1 83 ? 23.327 10.039 -40.069 1.00 94.56 83 ILE A N 1
ATOM 696 C CA . ILE A 1 83 ? 23.221 10.098 -41.520 1.00 94.56 83 ILE A CA 1
ATOM 697 C C . ILE A 1 83 ? 22.221 11.176 -41.908 1.00 94.56 83 ILE A C 1
ATOM 699 O O . ILE A 1 83 ? 21.226 11.397 -41.219 1.00 94.56 83 ILE A O 1
ATOM 703 N N . TYR A 1 84 ? 22.492 11.807 -43.040 1.00 92.62 84 TYR A N 1
ATOM 704 C CA . TYR A 1 84 ? 21.580 12.745 -43.661 1.00 92.62 84 TYR A CA 1
ATOM 705 C C . TYR A 1 84 ? 20.766 12.019 -44.731 1.00 92.62 84 TYR A C 1
ATOM 707 O O . TYR A 1 84 ? 21.354 11.409 -45.629 1.00 92.62 84 TYR A O 1
ATOM 715 N N . VAL A 1 85 ? 19.436 12.082 -44.643 1.00 90.81 85 VAL A N 1
ATOM 716 C CA . VAL A 1 85 ? 18.542 11.494 -45.650 1.00 90.81 85 VAL A CA 1
ATOM 717 C C . VAL A 1 85 ? 17.575 12.561 -46.149 1.00 90.81 85 VAL A C 1
ATOM 719 O O . VAL A 1 85 ? 16.831 13.137 -45.370 1.00 90.81 85 VAL A O 1
ATOM 722 N N . SER A 1 86 ? 17.585 12.843 -47.452 1.00 88.69 86 SER A N 1
ATOM 723 C CA . SER A 1 86 ? 16.660 13.809 -48.069 1.00 88.69 86 SER A CA 1
ATOM 724 C C . SER A 1 86 ? 15.262 13.238 -48.309 1.00 88.69 86 SER A C 1
ATOM 726 O O . SER A 1 86 ? 14.314 13.988 -48.514 1.00 88.69 86 SER A O 1
ATOM 728 N N . ASP A 1 87 ? 15.143 11.912 -48.339 1.00 89.31 87 ASP A N 1
ATOM 729 C CA . ASP A 1 87 ? 13.907 11.225 -48.690 1.00 89.31 87 ASP A CA 1
ATOM 730 C C . ASP A 1 87 ? 12.921 11.208 -47.509 1.00 89.31 87 ASP A C 1
ATOM 732 O O . ASP A 1 87 ? 13.319 11.116 -46.347 1.00 89.31 87 ASP A O 1
ATOM 736 N N . ARG A 1 88 ? 11.612 11.195 -47.806 1.00 86.81 88 ARG A N 1
ATOM 737 C CA . ARG A 1 88 ? 10.535 11.113 -46.794 1.00 86.81 88 ARG A CA 1
ATOM 738 C C . ARG A 1 88 ? 10.663 9.893 -45.873 1.00 86.81 88 ARG A C 1
ATOM 740 O O . ARG A 1 88 ? 10.224 9.926 -44.723 1.00 86.81 88 ARG A O 1
ATOM 747 N N . TYR A 1 89 ? 11.231 8.804 -46.388 1.00 92.12 89 TYR A N 1
ATOM 748 C CA . TYR A 1 89 ? 11.424 7.556 -45.661 1.00 92.12 89 TYR A CA 1
ATOM 749 C C . TYR A 1 89 ? 12.918 7.235 -45.570 1.00 92.12 89 TYR A C 1
ATOM 751 O O . TYR A 1 89 ? 13.546 6.998 -46.604 1.00 92.12 89 TYR A O 1
ATOM 759 N N . PRO A 1 90 ? 13.498 7.136 -44.357 1.00 94.31 90 PRO A N 1
ATOM 760 C CA . PRO A 1 90 ? 14.944 6.960 -44.199 1.00 94.31 90 PRO A CA 1
ATOM 761 C C . PRO A 1 90 ? 15.458 5.626 -44.758 1.00 94.31 90 PRO A C 1
ATOM 763 O O . PRO A 1 90 ? 16.636 5.475 -45.077 1.00 94.31 90 PRO A O 1
ATOM 766 N N . TYR A 1 91 ? 14.559 4.654 -44.902 1.00 96.00 91 TYR A N 1
ATOM 767 C CA . TYR A 1 91 ? 14.845 3.326 -45.420 1.00 96.00 91 TYR A CA 1
ATOM 768 C C . TYR A 1 91 ? 14.737 3.209 -46.948 1.00 96.00 91 TYR A C 1
ATOM 770 O O . TYR A 1 91 ? 15.048 2.143 -47.480 1.00 96.00 91 TYR A O 1
ATOM 778 N N . ALA A 1 92 ? 14.348 4.268 -47.673 1.00 96.12 92 ALA A N 1
ATOM 779 C CA . ALA A 1 92 ? 14.268 4.239 -49.139 1.00 96.12 92 ALA A CA 1
ATOM 780 C C . ALA A 1 92 ? 15.611 3.834 -49.779 1.00 96.12 92 ALA A C 1
ATOM 782 O O . ALA A 1 92 ? 15.647 3.071 -50.742 1.00 96.12 92 ALA A O 1
ATOM 783 N N . ARG A 1 93 ? 16.727 4.256 -49.169 1.00 95.38 93 ARG A N 1
ATOM 784 C CA . ARG A 1 93 ? 18.098 3.906 -49.576 1.00 95.38 93 ARG A CA 1
ATOM 785 C C . ARG A 1 93 ? 18.779 2.928 -48.621 1.00 95.38 93 ARG A C 1
ATOM 787 O O . ARG A 1 93 ? 20.004 2.907 -48.516 1.00 95.38 93 ARG A O 1
ATOM 794 N N . ASN A 1 94 ? 18.013 2.068 -47.938 1.00 96.06 94 ASN A N 1
ATOM 795 C CA . ASN A 1 94 ? 18.570 1.148 -46.937 1.00 96.06 94 ASN A CA 1
ATOM 796 C C . ASN A 1 94 ? 19.711 0.279 -47.490 1.00 96.06 94 ASN A C 1
ATOM 798 O O . ASN A 1 94 ? 20.698 0.033 -46.802 1.00 96.06 94 ASN A O 1
ATOM 802 N N . ARG A 1 95 ? 19.621 -0.143 -48.759 1.00 96.38 95 ARG A N 1
ATOM 803 C CA . ARG A 1 95 ? 20.683 -0.920 -49.416 1.00 96.38 95 ARG A CA 1
ATOM 804 C C . ARG A 1 95 ? 22.004 -0.147 -49.506 1.00 96.38 95 ARG A C 1
ATOM 806 O O . ARG A 1 95 ? 23.056 -0.743 -49.293 1.00 96.38 95 ARG A O 1
ATOM 813 N N . GLU A 1 96 ? 21.969 1.152 -49.797 1.00 97.00 96 GLU A N 1
ATOM 814 C CA . GLU A 1 96 ? 23.170 2.000 -49.797 1.00 97.00 96 GLU A CA 1
ATOM 815 C C . GLU A 1 96 ? 23.699 2.223 -48.383 1.00 97.00 96 GLU A C 1
ATOM 817 O O . GLU A 1 96 ? 24.900 2.082 -48.155 1.00 97.00 96 GLU A O 1
ATOM 822 N N . HIS A 1 97 ? 22.820 2.504 -47.416 1.00 96.00 97 HIS A N 1
ATOM 823 C CA . HIS A 1 97 ? 23.221 2.704 -46.022 1.00 96.00 97 HIS A CA 1
ATOM 824 C C . HIS A 1 97 ? 23.887 1.457 -45.435 1.00 96.00 97 HIS A C 1
ATOM 826 O O . HIS A 1 97 ? 24.932 1.573 -44.801 1.00 96.00 97 HIS A O 1
ATOM 832 N N . ARG A 1 98 ? 23.354 0.261 -45.714 1.00 95.56 98 ARG A N 1
ATOM 833 C CA . ARG A 1 98 ? 23.970 -1.017 -45.320 1.00 95.56 98 ARG A CA 1
ATOM 834 C C . ARG A 1 98 ? 25.321 -1.261 -45.981 1.00 95.56 98 ARG A C 1
ATOM 836 O O . ARG A 1 98 ? 26.202 -1.826 -45.348 1.00 95.56 98 ARG A O 1
ATOM 843 N N . ARG A 1 99 ? 25.499 -0.851 -47.240 1.00 95.50 99 ARG A N 1
ATOM 844 C CA . ARG A 1 99 ? 26.799 -0.951 -47.926 1.00 95.50 99 ARG A CA 1
ATOM 845 C C . ARG A 1 99 ? 27.825 0.009 -47.327 1.00 95.50 99 ARG A C 1
ATOM 847 O O . ARG A 1 99 ? 28.971 -0.376 -47.139 1.00 95.50 99 ARG A O 1
ATOM 854 N N . ARG A 1 100 ? 27.416 1.245 -47.026 1.00 96.31 100 ARG A N 1
ATOM 855 C CA . ARG A 1 100 ? 28.290 2.288 -46.466 1.00 96.31 100 ARG A CA 1
ATOM 856 C C . ARG A 1 100 ? 28.640 2.033 -45.000 1.00 96.31 100 ARG A C 1
ATOM 858 O O . ARG A 1 100 ? 29.755 2.315 -44.574 1.00 96.31 100 ARG A O 1
ATOM 865 N N . TYR A 1 101 ? 27.688 1.512 -44.238 1.00 94.31 101 TYR A N 1
ATOM 866 C CA . TYR A 1 101 ? 27.824 1.197 -42.822 1.00 94.31 101 TYR A CA 1
ATOM 867 C C . TYR A 1 101 ? 27.470 -0.278 -42.620 1.00 94.31 101 TYR A C 1
ATOM 869 O O . TYR A 1 101 ? 26.365 -0.585 -42.162 1.00 94.31 101 TYR A O 1
ATOM 877 N N . PRO A 1 102 ? 28.365 -1.203 -43.006 1.00 90.12 102 PRO A N 1
ATOM 878 C CA . PRO A 1 102 ? 28.109 -2.620 -42.818 1.00 90.12 102 PRO A CA 1
ATOM 879 C C . PRO A 1 102 ? 27.923 -2.929 -41.325 1.00 90.12 102 PRO A C 1
ATOM 881 O O . PRO A 1 102 ? 28.619 -2.339 -40.486 1.00 90.12 102 PRO A O 1
ATOM 884 N N . PRO A 1 103 ? 26.992 -3.836 -40.974 1.00 87.38 103 PRO A N 1
ATOM 885 C CA . PRO A 1 103 ? 26.885 -4.328 -39.609 1.00 87.38 103 PRO A CA 1
ATOM 886 C C . PRO A 1 103 ? 28.213 -4.970 -39.217 1.00 87.38 103 PRO A C 1
ATOM 888 O O . PRO A 1 103 ? 28.871 -5.617 -40.039 1.00 87.38 103 PRO A O 1
ATOM 891 N N . ARG A 1 104 ? 28.631 -4.784 -37.964 1.00 80.19 104 ARG A N 1
ATOM 892 C CA . ARG A 1 104 ? 29.875 -5.410 -37.514 1.00 80.19 104 ARG A CA 1
ATOM 893 C C . ARG A 1 104 ? 29.660 -6.914 -37.429 1.00 80.19 104 ARG A C 1
ATOM 895 O O . ARG A 1 104 ? 28.764 -7.381 -36.733 1.00 80.19 104 ARG A O 1
ATOM 902 N N . THR A 1 105 ? 30.504 -7.666 -38.118 1.00 77.81 105 THR A N 1
ATOM 903 C CA . THR A 1 105 ? 30.586 -9.125 -37.979 1.00 77.81 105 THR A CA 1
ATOM 904 C C . THR A 1 105 ? 31.445 -9.525 -36.778 1.00 77.81 105 THR A C 1
ATOM 906 O O . THR A 1 105 ? 31.330 -10.642 -36.274 1.00 77.81 105 THR A O 1
ATOM 909 N N . ASP A 1 106 ? 32.283 -8.610 -36.287 1.00 76.88 106 ASP A N 1
ATOM 910 C CA . ASP A 1 106 ? 33.175 -8.858 -35.162 1.00 76.88 106 ASP A CA 1
ATOM 911 C C . ASP A 1 106 ? 32.397 -9.101 -33.865 1.00 76.88 106 ASP A C 1
ATOM 913 O O . ASP A 1 106 ? 31.393 -8.449 -33.562 1.00 76.88 106 ASP A O 1
ATOM 917 N N . ARG A 1 107 ? 32.937 -9.985 -33.019 1.00 74.25 107 ARG A N 1
ATOM 918 C CA . ARG A 1 107 ? 32.481 -10.117 -31.631 1.00 74.25 107 ARG A CA 1
ATOM 919 C C . ARG A 1 107 ? 32.502 -8.733 -30.957 1.00 74.25 107 ARG A C 1
ATOM 921 O O . ARG A 1 107 ? 33.464 -7.988 -31.155 1.00 74.25 107 ARG A O 1
ATOM 928 N N . PRO A 1 108 ? 31.508 -8.404 -30.107 1.00 76.31 108 PRO A N 1
ATOM 929 C CA . PRO A 1 108 ? 31.465 -7.120 -29.414 1.00 76.31 108 PRO A CA 1
ATOM 930 C C . PRO A 1 108 ? 32.790 -6.875 -28.696 1.00 76.31 108 PRO A C 1
ATOM 932 O O . PRO A 1 108 ? 33.311 -7.784 -28.028 1.00 76.31 108 PRO A O 1
ATOM 935 N N . SER A 1 109 ? 33.323 -5.661 -28.850 1.00 81.19 109 SER A N 1
ATOM 936 C CA . SER A 1 109 ? 34.633 -5.303 -28.310 1.00 81.19 109 SER A CA 1
ATOM 937 C C . SER A 1 109 ? 34.665 -5.512 -26.794 1.00 81.19 109 SER A C 1
ATOM 939 O O . SER A 1 109 ? 33.630 -5.493 -26.117 1.00 81.19 109 SER A O 1
ATOM 941 N N . ARG A 1 110 ? 35.862 -5.674 -26.214 1.00 85.56 110 ARG A N 1
ATOM 942 C CA . ARG A 1 110 ? 36.020 -5.764 -24.751 1.00 85.56 110 ARG A CA 1
ATOM 943 C C . ARG A 1 110 ? 35.326 -4.594 -24.037 1.00 85.56 110 ARG A C 1
ATOM 945 O O . ARG A 1 110 ? 34.681 -4.807 -23.014 1.00 85.56 110 ARG A O 1
ATOM 952 N N . LYS A 1 111 ? 35.395 -3.386 -24.611 1.00 82.12 111 LYS A N 1
ATOM 953 C CA . LYS A 1 111 ? 34.720 -2.187 -24.096 1.00 82.12 111 LYS A CA 1
ATOM 954 C C . LYS A 1 111 ? 33.196 -2.336 -24.112 1.00 82.12 111 LYS A C 1
ATOM 956 O O . LYS A 1 111 ? 32.557 -2.051 -23.103 1.00 82.12 111 LYS A O 1
ATOM 961 N N . ASP A 1 112 ? 32.623 -2.852 -25.198 1.00 79.19 112 ASP A N 1
ATOM 962 C CA . ASP A 1 112 ? 31.173 -3.072 -25.313 1.00 79.19 112 ASP A CA 1
ATOM 963 C C . ASP A 1 112 ? 30.665 -4.100 -24.299 1.00 79.19 112 ASP A C 1
ATOM 965 O O . ASP A 1 112 ? 29.590 -3.929 -23.720 1.00 79.19 112 ASP A O 1
ATOM 969 N N . ARG A 1 113 ? 31.453 -5.150 -24.037 1.00 84.12 113 ARG A N 1
ATOM 970 C CA . ARG A 1 113 ? 31.141 -6.139 -22.994 1.00 84.12 113 ARG A CA 1
ATOM 971 C C . ARG A 1 113 ? 31.133 -5.506 -21.606 1.00 84.12 113 ARG A C 1
ATOM 973 O O . ARG A 1 113 ? 30.192 -5.732 -20.856 1.00 84.12 113 ARG A O 1
ATOM 980 N N . ILE A 1 114 ? 32.132 -4.679 -21.286 1.00 88.62 114 ILE A N 1
ATOM 981 C CA . ILE A 1 114 ? 32.214 -3.974 -19.995 1.00 88.62 114 ILE A CA 1
ATOM 982 C C . ILE A 1 114 ? 31.021 -3.029 -19.807 1.00 88.62 114 ILE A C 1
ATOM 984 O O . ILE A 1 114 ? 30.426 -3.005 -18.730 1.00 88.62 114 ILE A O 1
ATOM 988 N N . ILE A 1 115 ? 30.645 -2.271 -20.842 1.00 83.25 115 ILE A N 1
ATOM 989 C CA . ILE A 1 115 ? 29.485 -1.369 -20.787 1.00 83.25 115 ILE A CA 1
ATOM 990 C C . ILE A 1 115 ? 28.198 -2.172 -20.574 1.00 83.25 115 ILE A C 1
ATOM 992 O O . ILE A 1 115 ? 27.435 -1.863 -19.662 1.00 83.25 115 ILE A O 1
ATOM 996 N N . SER A 1 116 ? 27.995 -3.235 -21.358 1.00 81.50 116 SER A N 1
ATOM 997 C CA . SER A 1 116 ? 26.813 -4.103 -21.243 1.00 81.50 116 SER A CA 1
ATOM 998 C C . SER A 1 116 ? 26.709 -4.733 -19.849 1.00 81.50 116 SER A C 1
ATOM 1000 O O . SER A 1 116 ? 25.631 -4.776 -19.261 1.00 81.50 116 SER A O 1
ATOM 1002 N N . GLU A 1 117 ? 27.837 -5.174 -19.290 1.00 89.50 117 GLU A N 1
ATOM 1003 C CA . GLU A 1 117 ? 27.912 -5.741 -17.944 1.00 89.50 117 GLU A CA 1
ATOM 1004 C C . GLU A 1 117 ? 27.584 -4.702 -16.865 1.00 89.50 117 GLU A C 1
ATOM 1006 O O . GLU A 1 117 ? 26.816 -4.980 -15.943 1.00 89.50 117 GLU A O 1
ATOM 1011 N N . ARG A 1 118 ? 28.112 -3.479 -16.996 1.00 91.31 118 ARG A N 1
ATOM 1012 C CA . ARG A 1 118 ? 27.808 -2.367 -16.087 1.00 91.31 118 ARG A CA 1
ATOM 1013 C C . ARG A 1 118 ? 26.322 -2.006 -16.129 1.00 91.31 118 ARG A C 1
ATOM 1015 O O . ARG A 1 118 ? 25.714 -1.820 -15.077 1.00 91.31 118 ARG A O 1
ATOM 1022 N N . GLU A 1 119 ? 25.724 -1.932 -17.316 1.00 83.88 119 GLU A N 1
ATOM 1023 C CA . GLU A 1 119 ? 24.287 -1.676 -17.463 1.00 83.88 119 GLU A CA 1
ATOM 1024 C C . GLU A 1 119 ? 23.436 -2.806 -16.881 1.00 83.88 119 GLU A C 1
ATOM 1026 O O . GLU A 1 119 ? 22.436 -2.534 -16.213 1.00 83.88 119 GLU A O 1
ATOM 1031 N N . ARG A 1 120 ? 23.838 -4.066 -17.090 1.00 87.62 120 ARG A N 1
ATOM 1032 C CA . ARG A 1 120 ? 23.178 -5.231 -16.493 1.00 87.62 120 ARG A CA 1
ATOM 1033 C C . ARG A 1 120 ? 23.184 -5.142 -14.968 1.00 87.62 120 ARG A C 1
ATOM 1035 O O . ARG A 1 120 ? 22.112 -5.212 -14.371 1.00 87.62 120 ARG A O 1
ATOM 1042 N N . ARG A 1 121 ? 24.347 -4.892 -14.355 1.00 94.75 121 ARG A N 1
ATOM 1043 C CA . ARG A 1 121 ? 24.481 -4.706 -12.898 1.00 94.75 121 ARG A CA 1
ATOM 1044 C C . ARG A 1 121 ? 23.605 -3.567 -12.383 1.00 94.75 121 ARG A C 1
ATOM 1046 O O . ARG A 1 121 ? 22.847 -3.774 -11.444 1.00 94.75 121 ARG A O 1
ATOM 1053 N N . ARG A 1 122 ? 23.616 -2.409 -13.054 1.00 92.00 122 ARG A N 1
ATOM 1054 C CA . ARG A 1 122 ? 22.760 -1.264 -12.695 1.00 92.00 122 ARG A CA 1
ATOM 1055 C C . ARG A 1 122 ? 21.270 -1.616 -12.749 1.00 92.00 122 ARG A C 1
ATOM 1057 O O . ARG A 1 122 ? 20.499 -1.215 -11.884 1.00 92.00 122 ARG A O 1
ATOM 1064 N N . ARG A 1 123 ? 20.832 -2.366 -13.768 1.00 87.31 123 ARG A N 1
ATOM 1065 C CA . ARG A 1 123 ? 19.435 -2.830 -13.868 1.00 87.31 123 ARG A CA 1
ATOM 1066 C C . ARG A 1 123 ? 19.083 -3.828 -12.766 1.00 87.31 123 ARG A C 1
ATOM 1068 O O . ARG A 1 123 ? 17.955 -3.808 -12.281 1.00 87.31 123 ARG A O 1
ATOM 1075 N N . GLU A 1 124 ? 20.003 -4.714 -12.402 1.00 93.62 124 GLU A N 1
ATOM 1076 C CA . GLU A 1 124 ? 19.809 -5.674 -11.312 1.00 93.62 124 GLU A CA 1
ATOM 1077 C C . GLU A 1 124 ? 19.726 -4.992 -9.947 1.00 93.62 124 GLU A C 1
ATOM 1079 O O . GLU A 1 124 ? 18.834 -5.330 -9.173 1.00 93.62 124 GLU A O 1
ATOM 1084 N N . GLU A 1 125 ? 20.582 -4.007 -9.691 1.00 96.12 125 GLU A N 1
ATOM 1085 C CA . GLU A 1 125 ? 20.559 -3.158 -8.497 1.00 96.12 125 GLU A CA 1
ATOM 1086 C C . GLU A 1 125 ? 19.216 -2.432 -8.364 1.00 96.12 125 GLU A C 1
ATOM 1088 O O . GLU A 1 125 ? 18.493 -2.662 -7.402 1.00 96.12 125 GLU A O 1
ATOM 1093 N N . LEU A 1 126 ? 18.763 -1.734 -9.412 1.00 93.38 126 LEU A N 1
ATOM 1094 C CA . LEU A 1 126 ? 17.434 -1.104 -9.425 1.00 93.38 126 LEU A CA 1
ATOM 1095 C C . LEU A 1 126 ? 16.287 -2.103 -9.182 1.00 93.38 126 LEU A C 1
ATOM 1097 O O . LEU A 1 126 ? 15.245 -1.752 -8.625 1.00 93.38 126 LEU A O 1
ATOM 1101 N N . ARG A 1 127 ? 16.433 -3.356 -9.630 1.00 92.81 127 ARG A N 1
ATOM 1102 C CA . ARG A 1 127 ? 15.459 -4.426 -9.354 1.00 92.81 127 ARG A CA 1
ATOM 1103 C C . ARG A 1 127 ? 15.534 -4.933 -7.911 1.00 92.81 127 ARG A C 1
ATOM 1105 O O . ARG A 1 127 ? 14.528 -5.462 -7.440 1.00 92.81 127 ARG A O 1
ATOM 1112 N N . ARG A 1 128 ? 16.690 -4.863 -7.246 1.00 96.44 128 ARG A N 1
ATOM 1113 C CA . ARG A 1 128 ? 16.843 -5.174 -5.815 1.00 96.44 128 ARG A CA 1
ATOM 1114 C C . ARG A 1 128 ? 16.238 -4.055 -4.978 1.00 96.44 128 ARG A C 1
ATOM 1116 O O . ARG A 1 128 ? 15.285 -4.336 -4.267 1.00 96.44 128 ARG A O 1
ATOM 1123 N N . ASP A 1 129 ? 16.598 -2.802 -5.240 1.00 94.62 129 ASP A N 1
ATOM 1124 C CA . ASP A 1 129 ? 16.041 -1.637 -4.539 1.00 94.62 129 ASP A CA 1
ATOM 1125 C C . ASP A 1 129 ? 14.511 -1.602 -4.607 1.00 94.62 129 ASP A C 1
ATOM 1127 O O . ASP A 1 129 ? 13.823 -1.406 -3.609 1.00 94.62 129 ASP A O 1
ATOM 1131 N N . ARG A 1 130 ? 13.934 -1.859 -5.790 1.00 93.62 130 ARG A N 1
ATOM 1132 C CA . ARG A 1 130 ? 12.471 -1.942 -5.949 1.00 93.62 130 ARG A CA 1
ATOM 1133 C C . ARG A 1 130 ? 11.841 -3.095 -5.167 1.00 93.62 130 ARG A C 1
ATOM 1135 O O . ARG A 1 130 ? 10.670 -2.993 -4.802 1.00 93.62 130 ARG A O 1
ATOM 1142 N N . ARG A 1 131 ? 12.553 -4.210 -4.977 1.00 95.69 131 ARG A N 1
ATOM 1143 C CA . ARG A 1 131 ? 12.085 -5.333 -4.150 1.00 95.69 131 ARG A CA 1
ATOM 1144 C C . ARG A 1 131 ? 12.146 -4.968 -2.672 1.00 95.69 131 ARG A C 1
ATOM 1146 O O . ARG A 1 131 ? 11.152 -5.186 -1.985 1.00 95.69 131 ARG A O 1
ATOM 1153 N N . ASP A 1 132 ? 13.227 -4.336 -2.238 1.00 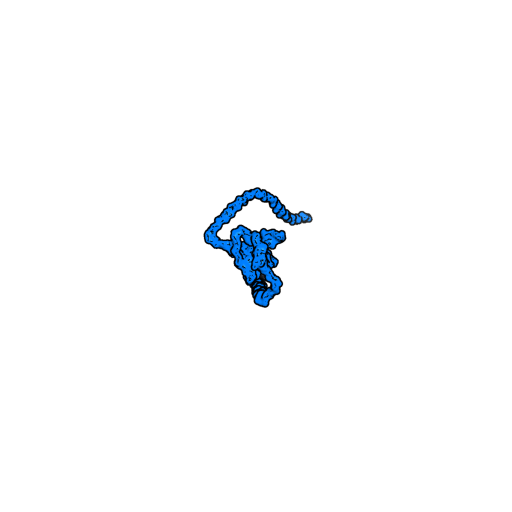95.31 132 ASP A N 1
ATOM 1154 C CA . ASP A 1 132 ? 13.423 -3.912 -0.850 1.00 95.31 132 ASP A CA 1
ATOM 1155 C C . ASP A 1 132 ? 12.388 -2.848 -0.458 1.00 95.31 132 ASP A C 1
ATOM 1157 O O . ASP A 1 132 ? 11.653 -3.026 0.509 1.00 95.31 132 ASP A O 1
ATOM 1161 N N . GLN A 1 133 ? 12.162 -1.841 -1.310 1.00 96.50 133 GLN A N 1
ATOM 1162 C CA . GLN A 1 133 ? 11.098 -0.845 -1.115 1.00 96.50 133 GLN A CA 1
ATOM 1163 C C . GLN A 1 133 ? 9.695 -1.466 -1.010 1.00 96.50 133 GLN A C 1
ATOM 1165 O O . GLN A 1 133 ? 8.850 -0.990 -0.248 1.00 96.50 133 GLN A O 1
ATOM 1170 N N . ARG A 1 134 ? 9.407 -2.518 -1.792 1.00 96.19 134 ARG A N 1
ATOM 1171 C CA . ARG A 1 134 ? 8.129 -3.245 -1.693 1.00 96.19 134 ARG A CA 1
ATOM 1172 C C . ARG A 1 134 ? 8.024 -4.004 -0.374 1.00 96.19 134 ARG A C 1
ATOM 1174 O O . ARG A 1 134 ? 6.947 -4.023 0.219 1.00 96.19 134 ARG A O 1
ATOM 1181 N N . PHE A 1 135 ? 9.116 -4.621 0.067 1.00 96.38 135 PHE A N 1
ATOM 1182 C CA . PHE A 1 135 ? 9.169 -5.351 1.327 1.00 96.38 135 PHE A CA 1
ATOM 1183 C C . PHE A 1 135 ? 8.983 -4.418 2.530 1.00 96.38 135 PHE A C 1
ATOM 1185 O O . PHE A 1 135 ? 8.167 -4.713 3.404 1.00 96.38 135 PHE A O 1
ATOM 1192 N N . ASP A 1 136 ? 9.645 -3.261 2.534 1.00 95.69 136 ASP A N 1
ATOM 1193 C CA . ASP A 1 136 ? 9.504 -2.256 3.590 1.00 95.69 136 ASP A CA 1
ATOM 1194 C C . ASP A 1 136 ? 8.079 -1.711 3.665 1.00 95.69 136 ASP A C 1
ATOM 1196 O O . ASP A 1 136 ? 7.487 -1.672 4.745 1.00 95.69 136 ASP A O 1
ATOM 1200 N N . ARG A 1 137 ? 7.474 -1.388 2.513 1.00 97.56 137 ARG A N 1
ATOM 1201 C CA . ARG A 1 137 ? 6.066 -0.974 2.454 1.00 97.56 137 ARG A CA 1
ATOM 1202 C C . ARG A 1 137 ? 5.147 -2.023 3.082 1.00 97.56 137 ARG A C 1
ATOM 1204 O O . ARG A 1 137 ? 4.331 -1.687 3.936 1.00 97.56 137 ARG A O 1
ATOM 1211 N N . TYR A 1 138 ? 5.316 -3.290 2.704 1.00 97.00 138 TYR A N 1
ATOM 1212 C CA . TYR A 1 138 ? 4.534 -4.393 3.262 1.00 97.00 138 TYR A CA 1
ATOM 1213 C C . TYR A 1 138 ? 4.736 -4.540 4.779 1.00 97.00 138 TYR A C 1
ATOM 1215 O O . TYR A 1 138 ? 3.776 -4.754 5.522 1.00 97.00 138 TYR A O 1
ATOM 1223 N N . ARG A 1 139 ? 5.976 -4.395 5.263 1.00 97.81 139 ARG A N 1
ATOM 1224 C CA . ARG A 1 139 ? 6.294 -4.434 6.696 1.00 97.81 139 ARG A CA 1
ATOM 1225 C C . ARG A 1 139 ? 5.559 -3.327 7.455 1.00 97.81 139 ARG A C 1
ATOM 1227 O O . ARG A 1 139 ? 4.922 -3.622 8.467 1.00 97.81 139 ARG A O 1
ATOM 1234 N N . THR A 1 140 ? 5.598 -2.092 6.953 1.00 96.75 140 THR A N 1
ATOM 1235 C CA . THR A 1 140 ? 4.912 -0.941 7.560 1.00 96.75 140 THR A CA 1
ATOM 1236 C C . THR A 1 140 ? 3.392 -1.107 7.549 1.00 96.75 140 THR A C 1
ATOM 1238 O O . THR A 1 140 ? 2.751 -0.903 8.579 1.00 96.75 140 THR A O 1
ATOM 1241 N N . GLU A 1 141 ? 2.800 -1.528 6.428 1.00 97.56 141 GLU A N 1
ATOM 1242 C CA . GLU A 1 141 ? 1.354 -1.780 6.321 1.00 97.56 141 GLU A CA 1
ATOM 1243 C C . GLU A 1 141 ? 0.894 -2.854 7.317 1.00 97.56 141 GLU A C 1
ATOM 1245 O O . GLU A 1 141 ? -0.102 -2.679 8.025 1.00 97.56 141 GLU A O 1
ATOM 1250 N N . ARG A 1 142 ? 1.659 -3.945 7.444 1.00 98.31 142 ARG A N 1
ATOM 1251 C CA . ARG A 1 142 ? 1.365 -5.024 8.394 1.00 98.31 142 ARG A CA 1
ATOM 1252 C C . ARG A 1 142 ? 1.444 -4.555 9.846 1.00 98.31 142 ARG A C 1
ATOM 1254 O O . ARG A 1 142 ? 0.640 -4.987 10.672 1.00 98.31 142 ARG A O 1
ATOM 1261 N N . GLU A 1 143 ? 2.394 -3.685 10.175 1.00 98.31 143 GLU A N 1
ATOM 1262 C CA . GLU A 1 143 ? 2.495 -3.101 11.512 1.00 98.31 143 GLU A CA 1
ATOM 1263 C C . GLU A 1 143 ? 1.314 -2.169 11.816 1.00 98.31 143 GLU A C 1
ATOM 1265 O O . GLU A 1 143 ? 0.699 -2.280 12.878 1.00 98.31 143 GLU A O 1
ATOM 1270 N N . GLN A 1 144 ? 0.939 -1.303 10.871 1.00 98.31 144 GLN A N 1
ATOM 1271 C CA . GLN A 1 144 ? -0.238 -0.441 11.012 1.00 98.31 144 GLN A CA 1
ATOM 1272 C C . GLN A 1 144 ? -1.515 -1.259 11.212 1.00 98.31 144 GLN A C 1
ATOM 1274 O O . GLN A 1 144 ? -2.335 -0.918 12.067 1.00 98.31 144 GLN A O 1
ATOM 1279 N N . GLN A 1 145 ? -1.667 -2.363 10.478 1.00 98.25 145 GLN A N 1
ATOM 1280 C CA . GLN A 1 145 ? -2.799 -3.267 10.639 1.00 98.25 145 GLN A CA 1
ATOM 1281 C C . GLN A 1 145 ? -2.838 -3.877 12.047 1.00 98.25 145 GLN A C 1
ATOM 1283 O O . GLN A 1 145 ? -3.866 -3.793 12.714 1.00 98.25 145 GLN A O 1
ATOM 1288 N N . ARG A 1 146 ? -1.703 -4.378 12.558 1.00 98.50 146 ARG A N 1
ATOM 1289 C CA . ARG A 1 146 ? -1.611 -4.886 13.940 1.00 98.50 146 ARG A CA 1
ATOM 1290 C C . ARG A 1 146 ? -2.005 -3.830 14.971 1.00 98.50 146 ARG A C 1
ATOM 1292 O O . ARG A 1 146 ? -2.726 -4.149 15.911 1.00 98.50 146 ARG A O 1
ATOM 1299 N N . ARG A 1 147 ? -1.577 -2.575 14.793 1.00 98.50 147 ARG A N 1
ATOM 1300 C CA . ARG A 1 147 ? -1.968 -1.466 15.683 1.00 98.50 147 ARG A CA 1
ATOM 1301 C C . ARG A 1 147 ? -3.477 -1.207 15.635 1.00 98.50 147 ARG A C 1
ATOM 1303 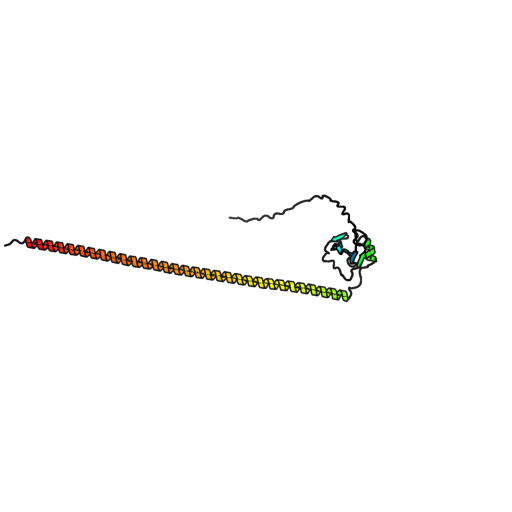O O . ARG A 1 147 ? -4.092 -1.023 16.682 1.00 98.50 147 ARG A O 1
ATOM 1310 N N . ARG A 1 148 ? -4.091 -1.228 14.446 1.00 98.31 148 ARG A N 1
ATOM 1311 C CA . ARG A 1 148 ? -5.552 -1.083 14.286 1.00 98.31 148 ARG A CA 1
ATOM 1312 C C . ARG A 1 148 ? -6.308 -2.209 14.983 1.00 98.31 148 ARG A C 1
ATOM 1314 O O . ARG A 1 148 ? -7.274 -1.934 15.689 1.00 98.31 148 ARG A O 1
ATOM 1321 N N . ASP A 1 149 ? -5.851 -3.445 14.825 1.00 97.88 149 ASP A N 1
ATOM 1322 C CA . ASP A 1 149 ? -6.480 -4.609 15.450 1.00 97.88 149 ASP A CA 1
ATOM 1323 C C . ASP A 1 149 ? -6.340 -4.564 16.979 1.00 97.88 149 ASP A C 1
ATOM 1325 O O . ASP A 1 149 ? -7.317 -4.782 17.692 1.00 97.88 149 ASP A O 1
ATOM 1329 N N . GLN A 1 150 ? -5.178 -4.148 17.494 1.00 98.62 150 GLN A N 1
ATOM 1330 C CA . GLN A 1 150 ? -4.989 -3.896 18.926 1.00 98.62 150 GLN A CA 1
ATOM 1331 C C . GLN A 1 150 ? -5.922 -2.801 19.461 1.00 98.62 150 GLN A C 1
ATOM 1333 O O . GLN A 1 150 ? -6.476 -2.956 20.547 1.00 98.62 150 GLN A O 1
ATOM 1338 N N . MET A 1 151 ? -6.121 -1.701 18.725 1.00 98.50 151 MET A N 1
ATOM 1339 C CA . MET A 1 151 ? -7.060 -0.651 19.141 1.00 98.50 151 MET A CA 1
ATOM 1340 C C . MET A 1 151 ? -8.510 -1.140 19.146 1.00 98.50 151 MET A C 1
ATOM 1342 O O . MET A 1 151 ? -9.244 -0.844 20.086 1.00 98.50 151 MET A O 1
ATOM 1346 N N . ARG A 1 152 ? -8.916 -1.918 18.135 1.00 98.56 152 ARG A N 1
ATOM 1347 C CA . ARG A 1 152 ? -10.253 -2.531 18.076 1.00 98.56 152 ARG A CA 1
ATOM 1348 C C . ARG A 1 152 ? -10.493 -3.460 19.260 1.00 98.56 152 ARG A C 1
ATOM 1350 O O . ARG A 1 152 ? -11.552 -3.391 19.877 1.00 98.56 152 ARG A O 1
ATOM 1357 N N . GLU A 1 153 ? -9.504 -4.278 19.605 1.00 98.31 153 GLU A N 1
ATOM 1358 C CA . GLU A 1 153 ? -9.610 -5.196 20.737 1.00 98.31 153 GLU A CA 1
ATOM 1359 C C . GLU A 1 153 ? -9.692 -4.446 22.072 1.00 98.31 153 GLU A C 1
ATOM 1361 O O . GLU A 1 153 ? -10.554 -4.739 22.897 1.00 98.31 153 GLU A O 1
ATOM 1366 N N . ARG A 1 154 ? -8.872 -3.402 22.262 1.00 98.62 154 ARG A N 1
ATOM 1367 C CA . ARG A 1 154 ? -8.962 -2.532 23.447 1.00 98.62 154 ARG A CA 1
ATOM 1368 C C . ARG A 1 154 ? -10.338 -1.882 23.577 1.00 98.62 154 ARG A C 1
ATOM 1370 O O . ARG A 1 154 ? -10.921 -1.929 24.656 1.00 98.62 154 ARG A O 1
ATOM 1377 N N . ALA A 1 155 ? -10.875 -1.342 22.484 1.00 98.25 155 ALA A N 1
ATOM 1378 C CA . ALA A 1 155 ? -12.204 -0.738 22.472 1.00 98.25 155 ALA A CA 1
ATOM 1379 C C . ALA A 1 155 ? -13.304 -1.757 22.818 1.00 98.25 155 ALA A C 1
ATOM 1381 O O . ALA A 1 155 ? -14.232 -1.443 23.562 1.00 98.25 155 ALA A O 1
ATOM 1382 N N . ARG A 1 156 ? -13.188 -2.999 22.331 1.00 98.56 156 ARG A N 1
ATOM 1383 C CA . ARG A 1 156 ? -14.117 -4.086 22.667 1.00 98.56 156 ARG A CA 1
ATOM 1384 C C . ARG A 1 156 ? -14.081 -4.425 24.158 1.00 98.56 156 ARG A C 1
ATOM 1386 O O . ARG A 1 156 ? -15.137 -4.521 24.782 1.00 98.56 156 ARG A O 1
ATOM 1393 N N . ILE A 1 157 ? -12.884 -4.571 24.730 1.00 98.50 157 ILE A N 1
ATOM 1394 C CA . ILE A 1 157 ? -12.697 -4.840 26.163 1.00 98.50 157 ILE A CA 1
ATOM 1395 C C . ILE A 1 157 ? -13.286 -3.700 27.002 1.00 98.50 157 ILE A C 1
ATOM 1397 O O . ILE A 1 157 ? -13.995 -3.948 27.976 1.00 98.50 157 ILE A O 1
ATOM 1401 N N . GLU A 1 158 ? -13.039 -2.450 26.615 1.00 98.44 158 GLU A N 1
ATOM 1402 C CA . GLU A 1 158 ? -13.574 -1.274 27.303 1.00 98.44 158 GLU A CA 1
ATOM 1403 C C . GLU A 1 158 ? -15.110 -1.235 27.275 1.00 98.44 158 GLU A C 1
ATOM 1405 O O . GLU A 1 158 ? -15.749 -1.026 28.310 1.00 98.44 158 GLU A O 1
ATOM 1410 N N . GLN A 1 159 ? -15.720 -1.508 26.118 1.00 98.50 159 GLN A N 1
ATOM 1411 C CA . GLN A 1 159 ? -17.176 -1.613 25.994 1.00 98.50 159 GLN A CA 1
ATOM 1412 C C . GLN A 1 159 ? -17.749 -2.724 26.880 1.00 98.50 159 GLN A C 1
ATOM 1414 O O . GLN A 1 159 ? -18.763 -2.515 27.552 1.00 98.50 159 GLN A O 1
ATOM 1419 N N . GLU A 1 160 ? -17.099 -3.889 26.933 1.00 98.62 160 GLU A N 1
ATOM 1420 C CA . GLU A 1 160 ? -17.523 -4.977 27.815 1.00 98.62 160 GLU A CA 1
ATOM 1421 C C . GLU A 1 160 ? -17.431 -4.568 29.291 1.00 98.62 160 GLU A C 1
ATOM 1423 O O . GLU A 1 160 ? -18.365 -4.803 30.063 1.00 98.62 160 GLU A O 1
ATOM 1428 N N . GLN A 1 161 ? -16.341 -3.911 29.692 1.00 98.50 161 GLN A N 1
ATOM 1429 C CA . GLN A 1 161 ? -16.183 -3.403 31.054 1.00 98.50 161 GLN A CA 1
ATOM 1430 C C . GLN A 1 161 ? -17.266 -2.382 31.406 1.00 98.50 161 GLN A C 1
ATOM 1432 O O . GLN A 1 161 ? -17.831 -2.446 32.502 1.00 98.50 161 GLN A O 1
ATOM 1437 N N . LYS A 1 162 ? -17.598 -1.471 30.484 1.00 98.38 162 LYS A N 1
ATOM 1438 C CA . LYS A 1 162 ? -18.678 -0.497 30.667 1.00 98.38 162 LYS A CA 1
ATOM 1439 C C . LYS A 1 162 ? -20.024 -1.196 30.867 1.00 98.38 162 LYS A C 1
ATOM 1441 O O . LYS A 1 162 ? -20.681 -0.951 31.877 1.00 98.38 162 LYS A O 1
ATOM 1446 N N . ARG A 1 163 ? -20.368 -2.151 29.998 1.00 98.62 163 ARG A N 1
ATOM 1447 C CA . ARG A 1 163 ? -21.593 -2.959 30.117 1.00 98.62 163 ARG A CA 1
ATOM 1448 C C . ARG A 1 163 ? -21.644 -3.731 31.440 1.00 98.62 163 ARG A C 1
ATOM 1450 O O . ARG A 1 163 ? -22.682 -3.775 32.094 1.00 98.62 163 ARG A O 1
ATOM 1457 N N . ARG A 1 164 ? -20.523 -4.308 31.888 1.00 98.50 164 ARG A N 1
ATOM 1458 C CA . ARG A 1 164 ? -20.436 -4.980 33.199 1.00 98.50 164 ARG A CA 1
ATOM 1459 C C . ARG A 1 164 ? -20.670 -4.012 34.362 1.00 98.50 164 ARG A C 1
ATOM 1461 O O . ARG A 1 164 ? -21.316 -4.393 35.336 1.00 98.50 164 ARG A O 1
ATOM 1468 N N . ARG A 1 165 ? -20.151 -2.781 34.290 1.00 98.56 165 ARG A N 1
ATOM 1469 C CA . ARG A 1 165 ? -20.383 -1.744 35.312 1.00 98.56 165 ARG A CA 1
ATOM 1470 C C . ARG A 1 165 ? -21.849 -1.316 35.353 1.00 98.56 165 ARG A C 1
ATOM 1472 O O . ARG A 1 165 ? -22.394 -1.192 36.445 1.00 98.56 165 ARG A O 1
ATOM 1479 N N . GLU A 1 166 ? -22.484 -1.137 34.199 1.00 98.50 166 GLU A N 1
ATOM 1480 C CA . GLU A 1 166 ? -23.912 -0.807 34.096 1.00 98.50 166 GLU A CA 1
ATOM 1481 C C . GLU A 1 166 ? -24.789 -1.915 34.690 1.00 98.50 166 GLU A C 1
ATOM 1483 O O . GLU A 1 166 ? -25.581 -1.636 35.585 1.00 98.50 166 GLU A O 1
ATOM 1488 N N . LEU A 1 167 ? -24.548 -3.179 34.326 1.00 98.50 167 LEU A N 1
ATOM 1489 C CA . LEU A 1 167 ? -25.257 -4.328 34.906 1.00 98.50 167 LEU A CA 1
ATOM 1490 C C . LEU A 1 167 ? -25.094 -4.420 36.430 1.00 98.50 167 LEU A C 1
ATOM 1492 O O . LEU A 1 167 ? -26.026 -4.791 37.139 1.00 98.50 167 LEU A O 1
ATOM 1496 N N . ARG A 1 168 ? -23.910 -4.092 36.967 1.00 98.50 168 ARG A N 1
ATOM 1497 C CA . ARG A 1 168 ? -23.701 -4.037 38.424 1.00 98.50 168 ARG A CA 1
ATOM 1498 C C . ARG A 1 168 ? -24.533 -2.933 39.072 1.00 98.50 168 ARG A C 1
ATOM 1500 O O . ARG A 1 168 ? -25.128 -3.181 40.115 1.00 98.50 168 ARG A O 1
ATOM 1507 N N . ARG A 1 169 ? -24.589 -1.744 38.465 1.00 98.44 169 ARG A N 1
ATOM 1508 C CA . ARG A 1 169 ? -25.414 -0.626 38.955 1.00 98.44 169 ARG A CA 1
ATOM 1509 C C . ARG A 1 169 ? -26.898 -0.980 38.942 1.00 98.44 169 ARG A C 1
ATOM 1511 O O . ARG A 1 169 ? -27.584 -0.718 39.921 1.00 98.44 169 ARG A O 1
ATOM 1518 N N . GLU A 1 170 ? -27.364 -1.619 37.875 1.00 98.38 170 GLU A N 1
ATOM 1519 C CA . GLU A 1 170 ? -28.745 -2.085 37.752 1.00 98.38 170 GLU A CA 1
ATOM 1520 C C . GLU A 1 170 ? -29.094 -3.108 38.840 1.00 98.38 170 GLU A C 1
ATOM 1522 O O . GLU A 1 170 ? -30.087 -2.938 39.537 1.00 98.38 170 GLU A O 1
ATOM 1527 N N . ARG A 1 171 ? -28.227 -4.102 39.083 1.00 98.38 171 ARG A N 1
ATOM 1528 C CA . ARG A 1 171 ? -28.421 -5.072 40.177 1.00 98.38 171 ARG A CA 1
ATOM 1529 C C . ARG A 1 171 ? -28.526 -4.406 41.545 1.00 98.38 171 ARG A C 1
ATOM 1531 O O . ARG A 1 171 ? -29.396 -4.777 42.322 1.00 98.38 171 ARG A O 1
ATOM 1538 N N . VAL A 1 172 ? -27.653 -3.438 41.831 1.00 98.50 172 VAL A N 1
ATOM 1539 C CA . VAL A 1 172 ? -27.694 -2.683 43.093 1.00 98.50 172 VAL A CA 1
ATOM 1540 C C . VAL A 1 172 ? -29.007 -1.910 43.216 1.00 98.50 172 VAL A C 1
ATOM 1542 O O . VAL A 1 172 ? -29.623 -1.939 44.275 1.00 98.50 172 VAL A O 1
ATOM 1545 N N . ARG A 1 173 ? -29.474 -1.279 42.133 1.00 98.38 173 ARG A N 1
ATOM 1546 C CA . ARG A 1 173 ? -30.758 -0.569 42.112 1.00 98.38 173 ARG A CA 1
ATOM 1547 C C . ARG A 1 173 ? -31.936 -1.511 42.377 1.00 98.38 173 ARG A C 1
ATOM 1549 O O . ARG A 1 173 ? -32.753 -1.228 43.243 1.00 98.38 173 ARG A O 1
ATOM 1556 N N . THR A 1 174 ? -31.997 -2.655 41.696 1.00 98.12 174 THR A N 1
ATOM 1557 C CA . THR A 1 174 ? -33.060 -3.651 41.909 1.00 98.12 174 THR A CA 1
ATOM 1558 C C . THR A 1 174 ? -33.035 -4.229 43.328 1.00 98.12 174 THR A C 1
ATOM 1560 O O . THR A 1 174 ? -34.085 -4.484 43.913 1.00 98.12 174 THR A O 1
ATOM 1563 N N . GLU A 1 175 ? -31.850 -4.444 43.905 1.00 98.56 175 GLU A N 1
ATOM 1564 C CA . GLU A 1 175 ? -31.694 -4.843 45.311 1.00 98.56 175 GLU A CA 1
ATOM 1565 C C . GLU A 1 175 ? -32.239 -3.774 46.268 1.00 98.56 175 GLU A C 1
ATOM 1567 O O . GLU A 1 175 ? -32.980 -4.105 47.193 1.00 98.56 175 GLU A O 1
ATOM 1572 N N . GLN A 1 176 ? -31.929 -2.496 46.027 1.00 98.25 176 GLN A N 1
ATOM 1573 C CA . GLN A 1 176 ? -32.454 -1.381 46.821 1.00 98.25 176 GLN A CA 1
ATOM 1574 C C . GLN A 1 176 ? -33.985 -1.314 46.759 1.00 98.25 176 GLN A C 1
ATOM 1576 O O . GLN A 1 176 ? -34.624 -1.306 47.808 1.00 98.25 176 GLN A O 1
ATOM 1581 N N . GLU A 1 177 ? -34.572 -1.385 45.562 1.00 98.38 177 GLU A N 1
ATOM 1582 C CA . GLU A 1 177 ? -36.031 -1.403 45.365 1.00 98.38 177 GLU A CA 1
ATOM 1583 C C . GLU A 1 177 ? -36.689 -2.588 46.103 1.00 98.38 177 GLU A C 1
ATOM 1585 O O . GLU A 1 177 ? -37.722 -2.442 46.759 1.00 98.38 177 GLU A O 1
ATOM 1590 N N . ARG A 1 178 ? -36.064 -3.776 46.079 1.00 98.56 178 ARG A N 1
ATOM 1591 C CA . ARG A 1 178 ? -36.536 -4.951 46.838 1.00 98.56 178 ARG A CA 1
ATOM 1592 C C . ARG A 1 178 ? -36.485 -4.736 48.350 1.00 98.56 178 ARG A C 1
ATOM 1594 O O . ARG A 1 178 ? -37.389 -5.185 49.058 1.00 98.56 178 ARG A O 1
ATOM 1601 N N . LEU A 1 179 ? -35.432 -4.095 48.854 1.00 98.56 179 LEU A N 1
ATOM 1602 C CA . LEU A 1 179 ? -35.295 -3.787 50.278 1.00 98.56 179 LEU A CA 1
ATOM 1603 C C . LEU A 1 179 ? -36.315 -2.738 50.728 1.00 98.56 179 LEU A C 1
ATOM 1605 O O . LEU A 1 179 ? -36.883 -2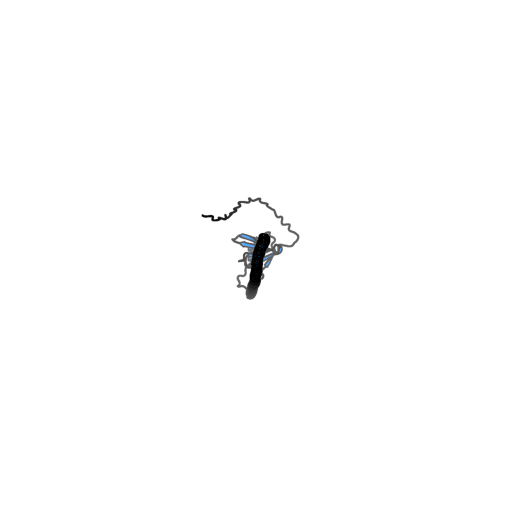.888 51.809 1.00 98.56 179 LEU A O 1
ATOM 1609 N N . GLU A 1 180 ? -36.584 -1.726 49.907 1.00 98.56 180 GLU A N 1
ATOM 1610 C CA . GLU A 1 180 ? -37.621 -0.720 50.162 1.00 98.56 180 GLU A CA 1
ATOM 1611 C C . GLU A 1 180 ? -39.010 -1.356 50.224 1.00 98.56 180 GLU A C 1
ATOM 1613 O O . GLU A 1 180 ? -39.691 -1.220 51.239 1.00 98.56 180 GLU A O 1
ATOM 1618 N N . LEU A 1 181 ? -39.373 -2.173 49.229 1.00 98.56 181 LEU A N 1
ATOM 1619 C CA . LEU A 1 181 ? -40.621 -2.947 49.235 1.00 98.56 181 LEU A CA 1
ATOM 1620 C C . LEU A 1 181 ? -40.747 -3.837 50.481 1.00 98.56 181 LEU A C 1
ATOM 1622 O O . LEU A 1 181 ? -41.831 -3.998 51.043 1.00 98.56 181 LEU A O 1
ATOM 1626 N N . ARG A 1 182 ? -39.642 -4.442 50.937 1.00 98.50 182 ARG A N 1
ATOM 1627 C CA . ARG A 1 182 ? -39.634 -5.254 52.163 1.00 98.50 182 ARG A CA 1
ATOM 1628 C C . ARG A 1 182 ? -39.869 -4.398 53.410 1.00 98.50 182 ARG A C 1
ATOM 1630 O O . ARG A 1 182 ? -40.635 -4.819 54.274 1.00 98.50 182 ARG A O 1
ATOM 1637 N N . ARG A 1 183 ? -39.233 -3.227 53.508 1.00 98.56 183 ARG A N 1
ATOM 1638 C CA . ARG A 1 183 ? -39.438 -2.274 54.615 1.00 98.56 183 ARG A CA 1
ATOM 1639 C C . ARG A 1 183 ? -40.881 -1.787 54.661 1.00 98.56 183 ARG A C 1
ATOM 1641 O O . ARG A 1 183 ? -41.491 -1.833 55.722 1.00 98.56 183 ARG A O 1
ATOM 1648 N N . GLU A 1 184 ? -41.439 -1.422 53.511 1.00 98.31 184 GLU A N 1
ATOM 1649 C CA . GLU A 1 184 ? -42.828 -0.982 53.383 1.00 98.31 184 GLU A CA 1
ATOM 1650 C C . GLU A 1 184 ? -43.813 -2.074 53.830 1.00 98.31 184 GLU A C 1
ATOM 1652 O O . GLU A 1 184 ? -44.746 -1.807 54.583 1.00 98.31 184 GLU A O 1
ATOM 1657 N N . ARG A 1 185 ? -43.585 -3.338 53.444 1.00 98.44 185 ARG A N 1
ATOM 1658 C CA . ARG A 1 185 ? -44.408 -4.471 53.909 1.00 98.44 185 ARG A CA 1
ATOM 1659 C C . ARG A 1 185 ? -44.374 -4.636 55.426 1.00 98.44 185 ARG A C 1
ATOM 1661 O O . ARG A 1 185 ? -45.432 -4.822 56.020 1.00 98.44 185 ARG A O 1
ATOM 1668 N N . ILE A 1 186 ? -43.188 -4.554 56.034 1.00 98.50 186 ILE A N 1
ATOM 1669 C CA . ILE A 1 186 ? -43.024 -4.651 57.492 1.00 98.50 186 ILE A CA 1
ATOM 1670 C C . ILE A 1 186 ? -43.761 -3.501 58.184 1.00 98.50 186 ILE A C 1
ATOM 1672 O O . ILE A 1 186 ? -44.489 -3.735 59.145 1.00 98.50 186 ILE A O 1
ATOM 1676 N N . GLN A 1 187 ? -43.626 -2.275 57.674 1.00 98.25 187 GLN A N 1
ATOM 1677 C CA . GLN A 1 187 ? -44.324 -1.108 58.211 1.00 98.25 187 GLN A CA 1
ATOM 1678 C C . GLN A 1 187 ? -45.848 -1.269 58.111 1.00 98.25 187 GLN A C 1
ATOM 1680 O O . GLN A 1 187 ? -46.554 -1.125 59.106 1.00 98.25 187 GLN A O 1
ATOM 1685 N N . ASN A 1 188 ? -46.357 -1.655 56.940 1.00 98.44 188 ASN A N 1
ATOM 1686 C CA . ASN A 1 188 ? -47.782 -1.906 56.725 1.00 98.44 188 ASN A CA 1
ATOM 1687 C C . ASN A 1 188 ? -48.327 -3.006 57.653 1.00 98.44 188 ASN A C 1
ATOM 1689 O O . ASN A 1 188 ? -49.468 -2.935 58.113 1.00 98.44 188 ASN A O 1
ATOM 1693 N N . GLU A 1 189 ? -47.536 -4.042 57.932 1.00 98.62 189 GLU A N 1
ATOM 1694 C CA . GLU A 1 189 ? -47.898 -5.107 58.869 1.00 98.62 189 GLU A CA 1
ATOM 1695 C C . GLU A 1 189 ? -47.944 -4.606 60.320 1.00 98.62 189 GLU A C 1
ATOM 1697 O O . GLU A 1 189 ? -48.914 -4.885 61.028 1.00 98.62 189 GLU A O 1
ATOM 1702 N N . GLN A 1 190 ? -46.964 -3.798 60.735 1.00 98.31 190 GLN A N 1
ATOM 1703 C CA . GLN A 1 190 ? -46.955 -3.144 62.046 1.00 98.31 190 GLN A CA 1
ATOM 1704 C C . GLN A 1 190 ? -48.165 -2.221 62.228 1.00 98.31 190 GLN A C 1
ATOM 1706 O O . GLN A 1 190 ? -48.841 -2.297 63.252 1.00 98.31 190 GLN A O 1
ATOM 1711 N N . GLU A 1 191 ? -48.503 -1.406 61.228 1.00 98.31 191 GLU A N 1
ATOM 1712 C CA . GLU A 1 191 ? -49.687 -0.541 61.265 1.00 98.31 191 GLU A CA 1
ATOM 1713 C C . GLU A 1 191 ? -50.986 -1.352 61.358 1.00 98.31 191 GLU A C 1
ATOM 1715 O O . GLU A 1 191 ? -51.888 -1.022 62.133 1.00 98.31 191 GLU A O 1
ATOM 1720 N N . ARG A 1 192 ? -51.094 -2.452 60.600 1.00 98.31 192 ARG A N 1
ATOM 1721 C CA . ARG A 1 192 ? -52.236 -3.376 60.700 1.00 98.31 192 ARG A CA 1
ATOM 1722 C C . ARG A 1 192 ? -52.346 -3.975 62.097 1.00 98.31 192 ARG A C 1
ATOM 1724 O O . ARG A 1 192 ? -53.461 -4.095 62.607 1.00 98.31 192 ARG A O 1
ATOM 1731 N N . GLN A 1 193 ? -51.221 -4.337 62.707 1.00 98.19 193 GLN A N 1
ATOM 1732 C CA . GLN A 1 193 ? -51.183 -4.884 64.057 1.00 98.19 193 GLN A CA 1
ATOM 1733 C C . GLN A 1 193 ? -51.603 -3.835 65.096 1.00 98.19 193 GLN A C 1
ATOM 1735 O O . GLN A 1 193 ? -52.526 -4.088 65.865 1.00 98.19 193 GLN A O 1
ATOM 1740 N N . GLN A 1 194 ? -51.061 -2.617 65.026 1.00 98.06 194 GLN A N 1
ATOM 1741 C CA . GLN A 1 194 ? -51.467 -1.501 65.887 1.00 98.06 194 GLN A CA 1
ATOM 1742 C C . GLN A 1 194 ? -52.966 -1.198 65.775 1.00 98.06 194 GLN A C 1
ATOM 1744 O O . GLN A 1 194 ? -53.639 -1.022 66.787 1.00 98.06 194 GLN A O 1
ATOM 1749 N N . ARG A 1 195 ? -53.528 -1.189 64.558 1.00 98.06 195 ARG A N 1
ATOM 1750 C CA . ARG A 1 195 ? -54.976 -1.008 64.351 1.00 98.06 195 ARG A CA 1
ATOM 1751 C C . ARG A 1 195 ? -55.798 -2.134 64.981 1.00 98.06 195 ARG A C 1
ATOM 1753 O O . ARG A 1 195 ? -56.870 -1.870 65.527 1.00 98.06 195 ARG A O 1
ATOM 1760 N N . ARG A 1 196 ? -55.328 -3.386 64.903 1.00 98.19 196 ARG A N 1
ATOM 1761 C CA . ARG A 1 196 ? -55.977 -4.533 65.563 1.00 98.19 196 ARG A CA 1
ATOM 1762 C C . ARG A 1 196 ? -55.956 -4.374 67.078 1.00 98.19 196 ARG A C 1
ATOM 1764 O O . ARG A 1 196 ? -56.993 -4.578 67.703 1.00 98.19 196 ARG A O 1
ATOM 1771 N N . ASP A 1 197 ? -54.824 -3.972 67.640 1.00 98.00 197 ASP A N 1
ATOM 1772 C CA . ASP A 1 197 ? -54.656 -3.799 69.082 1.00 98.00 197 ASP A CA 1
ATOM 1773 C C . ASP A 1 197 ? -55.488 -2.618 69.603 1.00 98.00 197 ASP A C 1
ATOM 1775 O O . ASP A 1 197 ? -56.242 -2.779 70.558 1.00 98.00 197 ASP A O 1
ATOM 1779 N N . GLN A 1 198 ? -55.505 -1.480 68.898 1.00 98.00 198 GLN A N 1
ATOM 1780 C CA . GLN A 1 198 ? -56.407 -0.359 69.198 1.00 98.00 198 GLN A CA 1
ATOM 1781 C C . GLN A 1 198 ? -57.883 -0.772 69.156 1.00 98.00 198 GLN A C 1
ATOM 1783 O O . GLN A 1 198 ? -58.676 -0.345 69.995 1.00 98.00 198 GLN A O 1
ATOM 1788 N N . ARG A 1 199 ? -58.279 -1.603 68.182 1.00 98.06 199 ARG A N 1
ATOM 1789 C CA . ARG A 1 199 ? -59.655 -2.109 68.090 1.00 98.06 199 ARG A CA 1
ATOM 1790 C C . ARG A 1 199 ? -59.991 -3.038 69.256 1.00 98.06 199 ARG A C 1
ATOM 1792 O O . ARG A 1 199 ? -61.090 -2.936 69.787 1.00 98.06 199 ARG A O 1
ATOM 1799 N N . ARG A 1 200 ? -59.065 -3.916 69.661 1.00 97.88 200 ARG A N 1
ATOM 1800 C CA . ARG A 1 200 ? -59.223 -4.778 70.845 1.00 97.88 200 ARG A CA 1
ATOM 1801 C C . ARG A 1 200 ? -59.384 -3.951 72.116 1.00 97.88 200 ARG A C 1
ATOM 1803 O O . ARG A 1 200 ? -60.291 -4.230 72.890 1.00 97.88 200 ARG A O 1
ATOM 1810 N N . GLU A 1 201 ? -58.572 -2.912 72.279 1.00 97.75 201 GLU A N 1
ATOM 1811 C CA . GLU A 1 201 ? -58.640 -2.027 73.442 1.00 97.75 201 GLU A CA 1
ATOM 1812 C C . GLU A 1 201 ? -59.966 -1.261 73.498 1.00 97.75 201 GLU A C 1
ATOM 1814 O O . GLU A 1 201 ? -60.599 -1.206 74.545 1.00 97.75 201 GLU A O 1
ATOM 1819 N N . ARG A 1 202 ? -60.458 -0.748 72.360 1.00 97.56 202 ARG A N 1
ATOM 1820 C CA . ARG A 1 202 ? -61.796 -0.130 72.283 1.00 97.56 202 ARG A CA 1
ATOM 1821 C C . ARG A 1 202 ? -62.910 -1.099 72.673 1.00 97.56 202 ARG A C 1
ATOM 1823 O O . ARG A 1 202 ? -63.783 -0.740 73.448 1.00 97.56 202 ARG A O 1
ATOM 1830 N N . VAL A 1 203 ? -62.869 -2.333 72.170 1.00 97.75 203 VAL A N 1
ATOM 1831 C CA . VAL A 1 203 ? -63.859 -3.360 72.537 1.00 97.75 203 VAL A CA 1
ATOM 1832 C C . VAL A 1 203 ? -63.787 -3.673 74.034 1.00 97.75 203 VAL A C 1
ATOM 1834 O O . VAL A 1 203 ? -64.822 -3.820 74.678 1.00 97.75 203 VAL A O 1
ATOM 1837 N N . ARG A 1 204 ? -62.580 -3.745 74.605 1.00 97.69 204 ARG A N 1
ATOM 1838 C CA . ARG A 1 204 ? -62.374 -3.966 76.040 1.00 97.69 204 ARG A CA 1
ATOM 1839 C C . ARG A 1 204 ? -62.950 -2.823 76.878 1.00 97.69 204 ARG A C 1
ATOM 1841 O O . ARG A 1 204 ? -63.717 -3.087 77.798 1.00 97.69 204 ARG A O 1
ATOM 1848 N N . THR A 1 205 ? -62.641 -1.570 76.544 1.00 97.25 205 THR A N 1
ATOM 1849 C CA . THR A 1 205 ? -63.163 -0.407 77.278 1.00 97.25 205 THR A CA 1
ATOM 1850 C C . THR A 1 205 ? -64.682 -0.281 77.143 1.00 97.25 205 THR A C 1
ATOM 1852 O O . THR A 1 205 ? -65.359 0.052 78.115 1.00 97.25 205 THR A O 1
ATOM 1855 N N . GLU A 1 206 ? -65.252 -0.613 75.980 1.00 97.31 206 GLU A N 1
ATOM 1856 C CA . GLU A 1 206 ? -66.704 -0.712 75.787 1.00 97.31 206 GLU A CA 1
ATOM 1857 C C . GLU A 1 206 ? -67.331 -1.792 76.685 1.00 97.31 206 GLU A C 1
ATOM 1859 O O . GLU A 1 206 ? -68.364 -1.542 77.312 1.00 97.31 206 GLU A O 1
ATOM 1864 N N . GLN A 1 207 ? -66.710 -2.972 76.795 1.00 96.25 207 GLN A N 1
ATOM 1865 C CA . GLN A 1 207 ? -67.162 -4.042 77.693 1.00 96.25 207 GLN A CA 1
ATOM 1866 C C . GLN A 1 207 ? -67.094 -3.625 79.167 1.00 96.25 207 GLN A C 1
ATOM 1868 O O . GLN A 1 207 ? -68.064 -3.825 79.899 1.00 96.25 207 GLN A O 1
ATOM 1873 N N . GLU A 1 208 ? -65.996 -3.002 79.600 1.00 96.81 208 GLU A N 1
ATOM 1874 C CA . GLU A 1 208 ? -65.829 -2.485 80.966 1.00 96.81 208 GLU A CA 1
ATOM 1875 C C . GLU A 1 208 ? -66.882 -1.411 81.289 1.00 96.81 208 GLU A C 1
ATOM 1877 O O . GLU A 1 208 ? -67.523 -1.456 82.342 1.00 96.81 208 GLU A O 1
ATOM 1882 N N . GLN A 1 209 ? -67.157 -0.491 80.356 1.00 95.56 209 GLN A N 1
ATOM 1883 C CA . GLN A 1 209 ? -68.239 0.488 80.506 1.00 95.56 209 GLN A CA 1
ATOM 1884 C C . GLN A 1 209 ? -69.617 -0.176 80.604 1.00 95.56 209 GLN A C 1
ATOM 1886 O O . GLN A 1 209 ? -70.448 0.246 81.414 1.00 95.56 209 GLN A O 1
ATOM 1891 N N . GLN A 1 210 ? -69.892 -1.201 79.792 1.00 95.31 210 GLN A N 1
ATOM 1892 C CA . GLN A 1 210 ? -71.148 -1.952 79.864 1.00 95.31 210 GLN A CA 1
ATOM 1893 C C . GLN A 1 210 ? -71.305 -2.673 81.207 1.00 95.31 210 GLN A C 1
ATOM 1895 O O . GLN A 1 210 ? -72.386 -2.617 81.800 1.00 95.31 210 GLN A O 1
ATOM 1900 N N . GLN A 1 211 ? -70.241 -3.305 81.707 1.00 95.12 211 GLN A N 1
ATOM 1901 C CA . GLN A 1 211 ? -70.223 -3.942 83.025 1.00 95.12 211 GLN A CA 1
ATOM 1902 C C . GLN A 1 211 ? -70.474 -2.920 84.135 1.00 95.12 211 GLN A C 1
ATOM 1904 O O . GLN A 1 211 ? -71.380 -3.113 84.942 1.00 95.12 211 GLN A O 1
ATOM 1909 N N . TRP A 1 212 ? -69.772 -1.785 84.122 1.00 94.06 212 TRP A N 1
ATOM 1910 C CA . TRP A 1 212 ? -69.990 -0.704 85.085 1.00 94.06 212 TRP A CA 1
ATOM 1911 C C . TRP A 1 212 ? -71.437 -0.188 85.067 1.00 94.06 212 TRP A C 1
ATOM 1913 O O . TRP A 1 212 ? -72.048 0.002 86.121 1.00 94.06 212 TRP A O 1
ATOM 1923 N N . ARG A 1 213 ? -72.031 -0.012 83.874 1.00 93.62 213 ARG A N 1
ATOM 1924 C CA . ARG A 1 213 ? -73.445 0.377 83.726 1.00 93.62 213 ARG A CA 1
ATOM 1925 C C . ARG A 1 213 ? -74.393 -0.673 84.314 1.00 93.62 213 ARG A C 1
ATOM 1927 O O . ARG A 1 213 ? -75.365 -0.284 84.959 1.00 93.62 213 ARG A O 1
ATOM 1934 N N . ARG A 1 214 ? -74.129 -1.972 84.111 1.00 92.44 214 ARG A N 1
ATOM 1935 C CA . ARG A 1 214 ? -74.904 -3.067 84.728 1.00 92.44 214 ARG A CA 1
ATOM 1936 C C . ARG A 1 214 ? -74.802 -3.030 86.250 1.00 92.44 214 ARG A C 1
ATOM 1938 O O . ARG A 1 214 ? -75.835 -2.922 86.901 1.00 92.44 214 ARG A O 1
ATOM 1945 N N . SER A 1 215 ? -73.590 -2.991 86.801 1.00 90.69 215 SER A N 1
ATOM 1946 C CA . SER A 1 215 ? -73.381 -2.936 88.253 1.00 90.69 215 SER A CA 1
ATOM 1947 C C . SER A 1 215 ? -74.015 -1.697 88.890 1.00 90.69 215 SER A C 1
ATOM 1949 O O . SER A 1 215 ? -74.526 -1.758 90.005 1.00 90.69 215 SER A O 1
ATOM 1951 N N . ARG A 1 216 ? -74.021 -0.552 88.193 1.00 91.44 216 ARG A N 1
ATOM 1952 C CA . ARG A 1 216 ? -74.703 0.659 88.669 1.00 91.44 216 ARG A CA 1
ATOM 1953 C C . ARG A 1 216 ? -76.227 0.501 88.691 1.00 91.44 216 ARG A C 1
ATOM 1955 O O . ARG A 1 216 ? -76.848 0.978 89.635 1.00 91.44 216 ARG A O 1
ATOM 1962 N N . ARG A 1 217 ? -76.819 -0.156 87.685 1.00 86.88 217 ARG A N 1
ATOM 1963 C CA . ARG A 1 217 ? -78.259 -0.475 87.668 1.00 86.88 217 ARG A CA 1
ATOM 1964 C C . ARG A 1 217 ? -78.628 -1.421 88.804 1.00 86.88 217 ARG A C 1
ATOM 1966 O O . ARG A 1 217 ? -79.565 -1.119 89.527 1.00 86.88 217 ARG A O 1
ATOM 1973 N N . GLU A 1 218 ? -77.850 -2.483 89.007 1.00 86.50 218 GLU A N 1
ATOM 1974 C CA . GLU A 1 218 ? -78.066 -3.457 90.088 1.00 86.50 218 GLU A CA 1
ATOM 1975 C C . GLU A 1 218 ? -78.106 -2.782 91.466 1.00 86.50 218 GLU A C 1
ATOM 1977 O O . GLU A 1 218 ? -79.024 -3.034 92.242 1.00 86.50 218 GLU A O 1
ATOM 1982 N N . ARG A 1 219 ? -77.187 -1.841 91.734 1.00 81.94 219 ARG A N 1
ATOM 1983 C CA . ARG A 1 219 ? -77.183 -1.055 92.984 1.00 81.94 219 ARG A CA 1
ATOM 1984 C C . ARG A 1 219 ? -78.415 -0.163 93.165 1.00 81.94 219 ARG A C 1
ATOM 1986 O O . ARG A 1 219 ? -78.770 0.124 94.300 1.00 81.94 219 ARG A O 1
ATOM 1993 N N . GLN A 1 220 ? -79.037 0.307 92.083 1.00 78.50 220 GLN A N 1
ATOM 1994 C CA . GLN A 1 220 ? -80.250 1.133 92.147 1.00 78.50 220 GLN A CA 1
ATOM 1995 C C . GLN A 1 220 ? -81.530 0.300 92.296 1.00 78.50 220 GLN A C 1
ATOM 1997 O O . GLN A 1 220 ? -82.524 0.811 92.797 1.00 78.50 220 GLN A O 1
ATOM 2002 N N . SER A 1 221 ? -81.515 -0.963 91.866 1.00 70.19 221 SER A N 1
ATOM 2003 C CA . SER A 1 221 ? -82.657 -1.883 91.945 1.00 70.19 221 SER A CA 1
ATOM 2004 C C . SER A 1 221 ? -82.731 -2.700 93.239 1.00 70.19 221 SER A C 1
ATOM 2006 O O . SER A 1 221 ? -83.691 -3.445 93.407 1.00 70.19 221 SER A O 1
ATOM 2008 N N . SER A 1 222 ? -81.760 -2.578 94.150 1.00 54.69 222 SER A N 1
ATOM 2009 C CA . SER A 1 222 ? -81.860 -3.173 95.488 1.00 54.69 222 SER A CA 1
ATOM 2010 C C . SER A 1 222 ? -82.908 -2.416 96.319 1.00 54.69 222 SER A C 1
ATOM 2012 O O . SER A 1 222 ? -82.684 -1.242 96.625 1.00 54.69 222 SER A O 1
ATOM 2014 N N . PRO A 1 223 ? -84.045 -3.042 96.686 1.00 55.28 223 PRO A N 1
ATOM 2015 C CA . PRO A 1 223 ? -85.090 -2.401 97.475 1.00 55.28 223 PRO A CA 1
ATOM 2016 C C . PRO A 1 223 ? -84.564 -2.107 98.878 1.00 55.28 223 PRO A C 1
ATOM 2018 O O . PRO A 1 223 ? -84.007 -2.995 99.526 1.00 55.28 223 PRO A O 1
ATOM 2021 N N . GLN A 1 224 ? -84.746 -0.872 99.350 1.00 56.34 224 GLN A N 1
ATOM 2022 C CA . GLN A 1 224 ? -84.552 -0.555 100.763 1.00 56.34 224 GLN A CA 1
ATOM 2023 C C . GLN A 1 224 ? -85.562 -1.376 101.566 1.00 56.34 224 GLN A C 1
ATOM 2025 O O . GLN A 1 224 ? -86.766 -1.155 101.456 1.00 56.34 224 GLN A O 1
ATOM 2030 N N . SER A 1 225 ? -85.051 -2.374 102.281 1.00 52.94 225 SER A N 1
ATOM 2031 C CA . SER A 1 225 ? -85.777 -3.152 103.286 1.00 52.94 225 SER A CA 1
ATOM 2032 C C . SER A 1 225 ? -85.370 -2.659 104.664 1.00 52.94 225 SER A C 1
ATOM 2034 O O . SER A 1 225 ? -84.173 -2.310 104.806 1.00 52.94 225 SER A O 1
#

Radius of gyration: 56.23 Å; chains: 1; bounding box: 122×50×153 Å

pLDDT: mean 86.66, std 17.17, range [44.31, 98.62]